Protein AF-A0A953S623-F1 (afdb_monomer_lite)

Sequence (333 aa):
MFQVSVDESFSAGHALRGYKGKCENPHGHNYKVQVTLEGLQLDAIGLLYDFAHLKRVMRDVISGMDHKFLNDQAPFDVINPSAENLAKYFYDETTRQLNAMPEGARIIQGESTRAGLPCIFVRLTGCNLRCTWCDTAYAFHGGTKMSVEEILARVEEFSAAVADGASGKMGATRAISLVELTGGEPLLQPDVIPLAQRLLDSGYTVLIETSGERTISNLPRGVIKIVDVKCPDSGEPDTFRVENLDALDRKDEIKFVVSGRRDYEFARDFTLQHGLAQRVHQVVFSPVHADPKGSWPGMKAQELAEWILADGLPVRLGVQLHKFIWHPATRGV

Radius of gyration: 24.61 Å; chains: 1; bounding box: 61×49×68 Å

pLDDT: mean 88.24, std 14.02, range [38.0, 98.81]

Structure (mmCIF, N/CA/C/O backbone):
data_AF-A0A953S623-F1
#
_entry.id   AF-A0A953S623-F1
#
loop_
_atom_site.group_PDB
_atom_site.id
_atom_site.type_symbol
_atom_site.label_atom_id
_atom_site.label_alt_id
_atom_site.label_comp_id
_atom_site.label_asym_id
_atom_site.label_entity_id
_atom_site.label_seq_id
_atom_site.pdbx_PDB_ins_code
_atom_site.Cartn_x
_atom_site.Cartn_y
_atom_site.Cartn_z
_atom_site.occupancy
_atom_site.B_iso_or_equiv
_atom_site.auth_seq_id
_atom_site.auth_comp_id
_atom_site.auth_asym_id
_atom_site.auth_atom_id
_atom_site.pdbx_PDB_model_num
ATOM 1 N N . MET A 1 1 ? -9.971 5.273 -35.340 1.00 81.06 1 MET A N 1
ATOM 2 C CA . MET A 1 1 ? -8.598 5.095 -34.834 1.00 81.06 1 MET A CA 1
ATOM 3 C C . MET A 1 1 ? -7.999 6.477 -34.710 1.00 81.06 1 MET A C 1
ATOM 5 O O . MET A 1 1 ? -8.008 7.207 -35.693 1.00 81.06 1 MET A O 1
ATOM 9 N N . PHE A 1 2 ? -7.597 6.855 -33.504 1.00 90.44 2 PHE A N 1
ATOM 10 C CA . PHE A 1 2 ? -6.949 8.128 -33.213 1.00 90.44 2 PHE A CA 1
ATOM 11 C C . PHE A 1 2 ? -5.452 7.878 -33.053 1.00 90.44 2 PHE A C 1
ATOM 13 O O . PHE A 1 2 ? -5.065 6.817 -32.562 1.00 90.44 2 PHE A O 1
ATOM 20 N N . GLN A 1 3 ? -4.631 8.842 -33.461 1.00 93.31 3 GLN A N 1
ATOM 21 C CA . GLN A 1 3 ? -3.182 8.786 -33.302 1.00 93.31 3 GLN A CA 1
ATOM 22 C C . GLN A 1 3 ? -2.668 10.095 -32.713 1.00 93.31 3 GLN A C 1
ATOM 24 O O . GLN A 1 3 ? -3.173 11.172 -33.040 1.00 93.31 3 GLN A O 1
ATOM 29 N N . VAL A 1 4 ? -1.651 9.990 -31.865 1.00 90.31 4 VAL A N 1
ATOM 30 C CA . VAL A 1 4 ? -0.888 11.125 -31.358 1.00 90.31 4 VAL A CA 1
ATOM 31 C C . VAL A 1 4 ? 0.597 10.843 -31.505 1.00 90.31 4 VAL A C 1
ATOM 33 O O . VAL A 1 4 ? 1.072 9.804 -31.055 1.00 90.31 4 VAL A O 1
ATOM 36 N N . SER A 1 5 ? 1.324 11.771 -32.124 1.00 92.69 5 SER A N 1
ATOM 37 C CA . SER A 1 5 ? 2.758 11.630 -32.370 1.00 92.69 5 SER A CA 1
ATOM 38 C C . SER A 1 5 ? 3.539 12.792 -31.776 1.00 92.69 5 SER A C 1
ATOM 40 O O . SER A 1 5 ? 3.098 13.943 -31.817 1.00 92.69 5 SER A O 1
ATOM 42 N N . VAL A 1 6 ? 4.726 12.491 -31.262 1.00 92.31 6 VAL A N 1
ATOM 43 C CA . VAL A 1 6 ? 5.727 13.482 -30.859 1.00 92.31 6 VAL A CA 1
ATOM 44 C C . VAL A 1 6 ? 7.055 13.169 -31.536 1.00 92.31 6 VAL A C 1
ATOM 46 O O . VAL A 1 6 ? 7.379 12.007 -31.775 1.00 92.31 6 VAL A O 1
ATOM 49 N N . ASP A 1 7 ? 7.829 14.216 -31.809 1.00 94.19 7 ASP A N 1
ATOM 50 C CA . ASP A 1 7 ? 9.188 14.127 -32.338 1.00 94.19 7 ASP A CA 1
ATOM 51 C C . ASP A 1 7 ? 10.181 14.781 -31.365 1.00 94.19 7 ASP A C 1
ATOM 53 O O . ASP A 1 7 ? 9.904 15.857 -30.829 1.00 94.19 7 ASP A O 1
ATOM 57 N N . GLU A 1 8 ? 11.353 14.174 -31.191 1.00 94.12 8 GLU A N 1
ATOM 58 C CA . GLU A 1 8 ? 12.523 14.766 -30.527 1.00 94.12 8 GLU A CA 1
ATOM 59 C C . GLU A 1 8 ? 13.799 14.330 -31.261 1.00 94.12 8 GLU A C 1
ATOM 61 O O . GLU A 1 8 ? 13.798 13.376 -32.046 1.00 94.12 8 GLU A O 1
ATOM 66 N N . SER A 1 9 ? 14.894 15.043 -31.010 1.00 94.88 9 SER A N 1
ATOM 67 C CA . SER A 1 9 ? 16.179 14.805 -31.666 1.00 94.88 9 SER A CA 1
ATOM 68 C C . SER A 1 9 ? 17.297 14.649 -30.647 1.00 94.88 9 SER A C 1
ATOM 70 O O . SER A 1 9 ? 17.243 15.235 -29.569 1.00 94.88 9 SER A O 1
ATOM 72 N N . PHE A 1 10 ? 18.332 13.899 -31.015 1.00 95.62 10 PHE A N 1
ATOM 73 C CA . PHE A 1 10 ? 19.551 13.760 -30.218 1.00 95.62 10 PHE A CA 1
ATOM 74 C C . PHE A 1 10 ? 20.762 13.521 -31.114 1.00 95.62 10 PHE A C 1
ATOM 76 O O . PHE A 1 10 ? 20.620 13.080 -32.256 1.00 95.62 10 PHE A O 1
ATOM 83 N N . SER A 1 11 ? 21.956 13.809 -30.608 1.00 97.44 11 SER A N 1
ATOM 84 C CA . SER A 1 11 ? 23.208 13.594 -31.340 1.00 97.44 11 SER A CA 1
ATOM 85 C C . SER A 1 11 ? 24.013 12.501 -30.657 1.00 97.44 11 SER A C 1
ATOM 87 O O . SER A 1 11 ? 24.265 12.597 -29.464 1.00 97.44 11 SER A O 1
ATOM 89 N N . ALA A 1 12 ? 24.441 11.466 -31.377 1.00 97.31 12 ALA A N 1
ATOM 90 C CA . ALA A 1 12 ? 25.261 10.413 -30.774 1.00 97.31 12 ALA A CA 1
ATOM 91 C C . ALA A 1 12 ? 26.244 9.783 -31.765 1.00 97.31 12 ALA A C 1
ATOM 93 O O . ALA A 1 12 ? 26.002 9.734 -32.976 1.00 97.31 12 ALA A O 1
ATOM 94 N N . GLY A 1 13 ? 27.361 9.292 -31.229 1.00 97.62 13 GLY A N 1
ATOM 95 C CA . GLY A 1 13 ? 28.366 8.523 -31.961 1.00 97.62 13 GLY A CA 1
ATOM 96 C C . GLY A 1 13 ? 28.122 7.019 -31.860 1.00 97.62 13 GLY A C 1
ATOM 97 O O . GLY A 1 13 ? 27.624 6.553 -30.843 1.00 97.62 13 GLY A O 1
ATOM 98 N N . HIS A 1 14 ? 28.485 6.242 -32.881 1.00 97.88 14 HIS A N 1
ATOM 99 C CA . HIS A 1 14 ? 28.435 4.778 -32.839 1.00 97.88 14 HIS A CA 1
ATOM 100 C C . HIS A 1 14 ? 29.331 4.099 -33.885 1.00 97.88 14 HIS A C 1
ATOM 102 O O . HIS A 1 14 ? 29.893 4.746 -34.771 1.00 97.88 14 HIS A O 1
ATOM 108 N N . ALA A 1 15 ? 29.436 2.778 -33.776 1.00 97.25 15 ALA A N 1
ATOM 109 C CA . ALA A 1 15 ? 30.027 1.864 -34.741 1.00 97.25 15 ALA A CA 1
ATOM 110 C C . ALA A 1 15 ? 29.242 0.538 -34.767 1.00 97.25 15 ALA A C 1
ATOM 112 O O . ALA A 1 15 ? 28.815 0.023 -33.732 1.00 97.25 15 ALA A O 1
ATOM 113 N N . LEU A 1 16 ? 29.082 -0.056 -35.949 1.00 96.75 16 LEU A N 1
ATOM 114 C CA . LEU A 1 16 ? 28.421 -1.350 -36.116 1.00 96.75 16 LEU A CA 1
ATOM 115 C C . LEU A 1 16 ? 29.459 -2.476 -36.146 1.00 96.75 16 LEU A C 1
ATOM 117 O O . LEU A 1 16 ? 30.277 -2.552 -37.057 1.00 96.75 16 LEU A O 1
ATOM 121 N N . ARG A 1 17 ? 29.414 -3.384 -35.170 1.00 96.12 17 ARG A N 1
ATOM 122 C CA . ARG A 1 17 ? 30.310 -4.544 -35.079 1.00 96.12 17 ARG A CA 1
ATOM 123 C C . ARG A 1 17 ? 29.952 -5.560 -36.173 1.00 96.12 17 ARG A C 1
ATOM 125 O O . ARG A 1 17 ? 28.806 -6.004 -36.245 1.00 96.12 17 ARG A O 1
ATOM 132 N N . GLY A 1 18 ? 30.925 -5.944 -37.004 1.00 92.94 18 GLY A N 1
ATOM 133 C CA . GLY A 1 18 ? 30.772 -6.990 -38.026 1.00 92.94 18 GLY A CA 1
ATOM 134 C C . GLY A 1 18 ? 29.974 -6.588 -39.274 1.00 92.94 18 GLY A C 1
ATOM 135 O O . GLY A 1 18 ? 29.542 -7.467 -40.020 1.00 92.94 18 GLY A O 1
ATOM 136 N N . TYR A 1 19 ? 29.766 -5.287 -39.508 1.00 91.19 19 TYR A N 1
ATOM 137 C CA . TYR A 1 19 ? 29.002 -4.761 -40.647 1.00 91.19 19 TYR A CA 1
ATOM 138 C C . TYR A 1 19 ? 29.743 -4.867 -41.996 1.00 91.19 19 TYR A C 1
ATOM 140 O O . TYR A 1 19 ? 29.108 -4.821 -43.047 1.00 91.19 19 TYR A O 1
ATOM 148 N N . LYS A 1 20 ? 31.074 -5.037 -41.987 1.00 88.88 20 LYS A N 1
ATOM 149 C CA . LYS A 1 20 ? 31.954 -5.113 -43.171 1.00 88.88 20 LYS A CA 1
ATOM 150 C C . LYS A 1 20 ? 31.739 -3.956 -44.157 1.00 88.88 20 LYS A C 1
ATOM 152 O O . LYS A 1 20 ? 31.665 -4.147 -45.370 1.00 88.88 20 LYS A O 1
ATOM 157 N N . GLY A 1 21 ? 31.625 -2.741 -43.625 1.00 89.56 21 GLY A N 1
ATOM 158 C CA . GLY A 1 21 ? 31.340 -1.527 -44.385 1.00 89.56 21 GLY A CA 1
ATOM 159 C C . GLY A 1 21 ? 31.734 -0.263 -43.624 1.00 89.56 21 GLY A C 1
ATOM 160 O O . GLY A 1 21 ? 32.234 -0.325 -42.506 1.00 89.56 21 GLY A O 1
ATOM 161 N N . LYS A 1 22 ? 31.485 0.917 -44.211 1.00 87.56 22 LYS A N 1
ATOM 162 C CA . LYS A 1 22 ? 31.931 2.207 -43.639 1.00 87.56 22 LYS A CA 1
ATOM 163 C C . LYS A 1 22 ? 31.454 2.444 -42.200 1.00 87.56 22 LYS A C 1
ATOM 165 O O . LYS A 1 22 ? 32.183 3.070 -41.437 1.00 87.56 22 LYS A O 1
ATOM 170 N N . CYS A 1 23 ? 30.286 1.912 -41.837 1.00 89.81 23 CYS A N 1
ATOM 171 C CA . CYS A 1 23 ? 29.694 2.038 -40.505 1.00 89.81 23 CYS A CA 1
ATOM 172 C C . CYS A 1 23 ? 30.393 1.204 -39.415 1.00 89.81 23 CYS A C 1
ATOM 174 O O . CYS A 1 23 ? 30.011 1.333 -38.257 1.00 89.81 23 CYS A O 1
ATOM 176 N N . GLU A 1 24 ? 31.396 0.375 -39.743 1.00 91.88 24 GLU A N 1
ATOM 177 C CA . GLU A 1 24 ? 32.268 -0.255 -38.733 1.00 91.88 24 GLU A CA 1
ATOM 178 C C . GLU A 1 24 ? 33.205 0.757 -38.066 1.00 91.88 24 GLU A C 1
ATOM 180 O O . GLU A 1 24 ? 33.620 0.558 -36.927 1.00 91.88 24 GLU A O 1
ATOM 185 N N . ASN A 1 25 ? 33.533 1.852 -38.760 1.00 95.19 25 ASN A N 1
ATOM 186 C CA . ASN A 1 25 ? 34.327 2.924 -38.176 1.00 95.19 25 ASN A CA 1
ATOM 187 C C . ASN A 1 25 ? 33.439 3.799 -37.274 1.00 95.19 25 ASN A C 1
ATOM 189 O O . ASN A 1 25 ? 32.298 4.088 -37.656 1.00 95.19 25 ASN A O 1
ATOM 193 N N . PRO A 1 26 ? 33.950 4.280 -36.126 1.00 96.38 26 PRO A N 1
ATOM 194 C CA . PRO A 1 26 ? 33.246 5.252 -35.297 1.00 96.38 26 PRO A CA 1
ATOM 195 C C . PRO A 1 26 ? 32.826 6.492 -36.095 1.00 96.38 26 PRO A C 1
ATOM 197 O O . PRO A 1 26 ? 33.645 7.122 -36.765 1.00 96.38 26 PRO A O 1
ATOM 200 N N . HIS A 1 27 ? 31.543 6.841 -36.029 1.00 97.06 27 HIS A N 1
ATOM 201 C CA . HIS A 1 27 ? 30.961 8.011 -36.689 1.00 97.06 27 HIS A CA 1
ATOM 202 C C . HIS A 1 27 ? 29.738 8.515 -35.911 1.00 97.06 27 HIS A C 1
ATOM 204 O O . HIS A 1 27 ? 29.223 7.813 -35.047 1.00 97.06 27 HIS A O 1
ATOM 210 N N . GLY A 1 28 ? 29.280 9.736 -36.190 1.00 95.50 28 GLY A N 1
ATOM 211 C CA . GLY A 1 28 ? 28.147 10.356 -35.497 1.00 95.50 28 GLY A CA 1
ATOM 212 C C . GLY A 1 28 ? 26.958 10.635 -36.404 1.00 95.50 28 GLY A C 1
ATOM 213 O O . GLY A 1 28 ? 27.123 10.801 -37.612 1.00 95.50 28 GLY A O 1
ATOM 214 N N . HIS A 1 29 ? 25.775 10.720 -35.798 1.00 96.44 29 HIS A N 1
ATOM 215 C CA . HIS A 1 29 ? 24.538 11.143 -36.454 1.00 96.44 29 HIS A CA 1
ATOM 216 C C . HIS A 1 29 ? 23.757 12.113 -35.576 1.00 96.44 29 HIS A C 1
ATOM 218 O O . HIS A 1 29 ? 23.836 12.061 -34.347 1.00 96.44 29 HIS A O 1
ATOM 224 N N . ASN A 1 30 ? 22.944 12.932 -36.240 1.00 96.81 30 ASN A N 1
ATOM 225 C CA . ASN A 1 30 ? 21.837 13.645 -35.619 1.00 96.81 30 ASN A CA 1
ATOM 226 C C . ASN A 1 30 ? 20.582 12.805 -35.857 1.00 96.81 30 ASN A C 1
ATOM 228 O O . ASN A 1 30 ? 20.076 12.731 -36.979 1.00 96.81 30 ASN A O 1
ATOM 232 N N . TYR A 1 31 ? 20.121 12.127 -34.817 1.00 95.81 31 TYR A N 1
ATOM 233 C CA . TYR A 1 31 ? 18.955 11.262 -34.862 1.00 95.81 31 TYR A CA 1
ATOM 234 C C . TYR A 1 31 ? 17.684 12.082 -34.659 1.00 95.81 31 TYR A C 1
ATOM 236 O O . TYR A 1 31 ? 17.661 13.036 -33.880 1.00 95.81 31 TYR A O 1
ATOM 244 N N . LYS A 1 32 ? 16.610 11.660 -35.328 1.00 96.19 32 LYS A N 1
ATOM 245 C CA . LYS A 1 32 ? 15.242 12.096 -35.051 1.00 96.19 32 LYS A CA 1
ATOM 246 C C . LYS A 1 32 ? 14.432 10.871 -34.640 1.00 96.19 32 LYS A C 1
ATOM 248 O O . LYS A 1 32 ? 14.398 9.891 -35.383 1.00 96.19 32 LYS A O 1
ATOM 253 N N . VAL A 1 33 ? 13.798 10.930 -33.476 1.00 95.25 33 VAL A N 1
ATOM 254 C CA . VAL A 1 33 ? 12.939 9.873 -32.933 1.00 95.25 33 VAL A CA 1
ATOM 255 C C . VAL A 1 33 ? 11.500 10.359 -32.979 1.00 95.25 33 VAL A C 1
ATOM 257 O O . VAL A 1 33 ? 11.208 11.464 -32.525 1.00 95.25 33 VAL A O 1
ATOM 260 N N . GLN A 1 34 ? 10.615 9.529 -33.526 1.00 95.56 34 GLN A N 1
ATOM 261 C CA . GLN A 1 34 ? 9.177 9.761 -33.521 1.00 95.56 34 GLN A CA 1
AT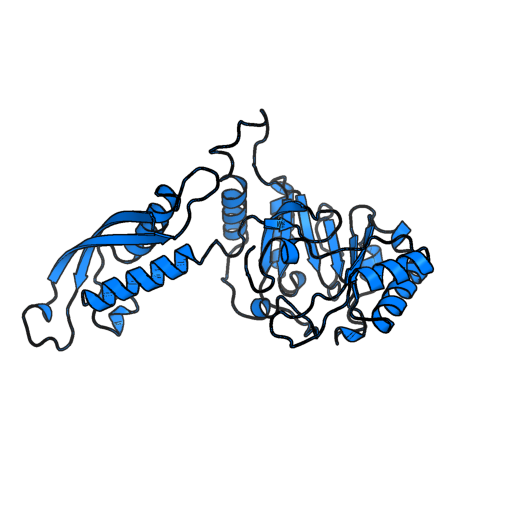OM 262 C C . GLN A 1 34 ? 8.491 8.625 -32.769 1.00 95.56 34 GLN A C 1
ATOM 264 O O . GLN A 1 34 ? 8.678 7.458 -33.111 1.00 95.56 34 GLN A O 1
ATOM 269 N N . VAL A 1 35 ? 7.679 8.971 -31.773 1.00 92.12 35 VAL A N 1
ATOM 270 C CA . VAL A 1 35 ? 6.808 8.022 -31.071 1.00 92.12 35 VAL A CA 1
ATOM 271 C C . VAL A 1 35 ? 5.367 8.358 -31.406 1.00 92.12 35 VAL A C 1
ATOM 273 O O . VAL A 1 35 ? 4.957 9.510 -31.273 1.00 92.12 35 VAL A O 1
ATOM 276 N N . THR A 1 36 ? 4.608 7.340 -31.807 1.00 92.75 36 THR A N 1
ATOM 277 C CA . THR A 1 36 ? 3.181 7.440 -32.120 1.00 92.75 36 THR A CA 1
ATOM 278 C C . THR A 1 36 ? 2.399 6.514 -31.201 1.00 92.75 36 THR A C 1
ATOM 280 O O . THR A 1 36 ? 2.678 5.318 -31.151 1.00 92.75 36 THR A O 1
ATOM 283 N N . LEU A 1 37 ? 1.417 7.063 -30.487 1.00 88.44 37 LEU A N 1
ATOM 284 C CA . LEU A 1 37 ? 0.417 6.289 -29.759 1.00 88.44 37 LEU A CA 1
ATOM 285 C C . LEU A 1 37 ? -0.849 6.184 -30.593 1.00 88.44 37 LEU A C 1
ATOM 287 O O . LEU A 1 37 ? -1.277 7.161 -31.210 1.00 88.44 37 LEU A O 1
ATOM 291 N N . GLU A 1 38 ? -1.469 5.011 -30.562 1.00 87.94 38 GLU A N 1
ATOM 292 C CA . GLU A 1 38 ? -2.721 4.734 -31.255 1.00 87.94 38 GLU A CA 1
ATOM 293 C C . GLU A 1 38 ? -3.789 4.297 -30.255 1.00 87.94 38 GLU A C 1
ATOM 295 O O . GLU A 1 38 ? -3.508 3.560 -29.311 1.00 87.94 38 GLU A O 1
ATOM 300 N N . GLY A 1 39 ? -5.033 4.716 -30.479 1.00 84.00 39 GLY A N 1
ATOM 301 C CA . GLY A 1 39 ? -6.161 4.268 -29.669 1.00 84.00 39 GLY A CA 1
ATOM 302 C C . GLY A 1 39 ? -7.482 4.246 -30.422 1.00 84.00 39 GLY A C 1
ATOM 303 O O . GLY A 1 39 ? -7.670 4.881 -31.465 1.00 84.00 39 GLY A O 1
ATOM 304 N N . LEU A 1 40 ? -8.423 3.470 -29.888 1.00 86.81 40 LEU A N 1
ATOM 305 C CA . LEU A 1 40 ? -9.757 3.313 -30.469 1.00 86.81 40 LEU A CA 1
ATOM 306 C C . LEU A 1 40 ? -10.745 4.378 -29.983 1.00 86.81 40 LEU A C 1
ATOM 308 O O . LEU A 1 40 ? -11.734 4.637 -30.666 1.00 86.81 40 LEU A O 1
ATOM 312 N N . GLN A 1 41 ? -10.479 4.988 -28.829 1.00 76.69 41 GLN A N 1
ATOM 313 C CA . GLN A 1 41 ? -11.369 5.923 -28.146 1.00 76.69 41 GLN A CA 1
ATOM 314 C C . GLN A 1 41 ? -10.571 7.110 -27.602 1.00 76.69 41 GLN A C 1
ATOM 316 O O . GLN A 1 41 ? -9.364 7.004 -27.387 1.00 76.69 41 GLN A O 1
ATOM 321 N N . LEU A 1 42 ? -11.264 8.228 -27.408 1.00 77.62 42 LEU A N 1
ATOM 322 C CA . LEU A 1 42 ? -10.768 9.400 -26.691 1.00 77.62 42 LEU A CA 1
ATOM 323 C C . LEU A 1 42 ? -11.348 9.386 -25.272 1.00 77.62 42 LEU A C 1
ATOM 325 O O . LEU A 1 42 ? -12.376 8.749 -25.031 1.00 77.62 42 LEU A O 1
ATOM 329 N N . ASP A 1 43 ? -10.705 10.091 -24.351 1.00 72.00 43 ASP A N 1
ATOM 330 C CA . ASP A 1 43 ? -11.216 10.297 -23.000 1.00 72.00 43 ASP A CA 1
ATOM 331 C C . ASP A 1 43 ? -12.443 11.239 -22.966 1.00 72.00 43 ASP A C 1
ATOM 333 O O . ASP A 1 43 ? -12.930 11.728 -23.990 1.00 72.00 43 ASP A O 1
ATOM 337 N N . ALA A 1 44 ? -12.955 11.509 -21.761 1.00 67.88 44 ALA A N 1
ATOM 338 C CA . ALA A 1 44 ? -14.152 12.327 -21.551 1.00 67.88 44 ALA A CA 1
ATOM 339 C C . ALA A 1 44 ? -14.010 13.798 -21.993 1.00 67.88 44 ALA A C 1
ATOM 341 O O . ALA A 1 44 ? -15.025 14.480 -22.136 1.00 67.88 44 ALA A O 1
ATOM 342 N N . ILE A 1 45 ? -12.784 14.287 -22.208 1.00 74.19 45 ILE A N 1
ATOM 343 C CA . ILE A 1 45 ? -12.503 15.647 -22.689 1.00 74.19 45 ILE A CA 1
ATOM 344 C C . ILE A 1 45 ? -12.006 15.663 -24.143 1.00 74.19 45 ILE A C 1
ATOM 346 O O . ILE A 1 45 ? -11.669 16.724 -24.666 1.00 74.19 45 ILE A O 1
ATOM 350 N N . GLY A 1 46 ? -12.015 14.512 -24.823 1.00 81.12 46 GLY A N 1
ATOM 351 C CA . GLY A 1 46 ? -11.669 14.394 -26.236 1.00 81.12 46 GLY A CA 1
ATOM 352 C C . GLY A 1 46 ? -10.170 14.264 -26.516 1.00 81.12 46 GLY A C 1
ATOM 353 O O . GLY A 1 46 ? -9.741 14.580 -27.625 1.00 81.12 46 GLY A O 1
ATOM 354 N N . LEU A 1 47 ? -9.367 13.800 -25.556 1.00 73.81 47 LEU A N 1
ATOM 355 C CA . LEU A 1 47 ? -7.938 13.548 -25.746 1.00 73.81 47 LEU A CA 1
ATOM 356 C C . LEU A 1 47 ? -7.643 12.052 -25.879 1.00 73.81 47 LEU A C 1
ATOM 358 O O . LEU A 1 47 ? -8.245 11.214 -25.215 1.00 73.81 47 LEU A O 1
ATOM 362 N N . LEU A 1 48 ? -6.689 11.712 -26.751 1.00 77.06 48 LEU A N 1
ATOM 363 C CA . LEU A 1 48 ? -6.145 10.354 -26.829 1.00 77.06 48 LEU A CA 1
ATOM 364 C C . LEU A 1 48 ? -5.083 10.134 -25.744 1.00 77.06 48 LEU A C 1
ATOM 366 O O . LEU A 1 48 ? -5.054 9.094 -25.095 1.00 77.06 48 LEU A O 1
ATOM 370 N N . TYR A 1 49 ? -4.197 11.116 -25.579 1.00 79.44 49 TYR A N 1
ATOM 371 C CA . TYR A 1 49 ? -3.157 11.150 -24.557 1.00 79.44 49 TYR A CA 1
ATOM 372 C C . TYR A 1 49 ? -2.611 12.579 -24.425 1.00 79.44 49 TYR A C 1
ATOM 374 O O . TYR A 1 49 ? -2.676 13.360 -25.378 1.00 79.44 49 TYR A O 1
ATOM 382 N N . ASP A 1 50 ? -2.039 12.920 -23.270 1.00 78.38 50 ASP A N 1
ATOM 383 C CA . ASP A 1 50 ? -1.398 14.220 -23.053 1.00 78.38 50 ASP A CA 1
ATOM 384 C C . ASP A 1 50 ? -0.052 14.303 -23.808 1.00 78.38 50 ASP A C 1
ATOM 386 O O . ASP A 1 50 ? 0.912 13.590 -23.506 1.00 78.38 50 ASP A O 1
ATOM 390 N N . PHE A 1 51 ? 0.029 15.211 -24.786 1.00 79.50 51 PHE A N 1
ATOM 391 C CA . PHE A 1 51 ? 1.237 15.469 -25.577 1.00 79.50 51 PHE A CA 1
ATOM 392 C C . PHE A 1 51 ? 2.437 15.911 -24.733 1.00 79.50 51 PHE A C 1
ATOM 394 O O . PHE A 1 51 ? 3.569 15.525 -25.028 1.00 79.50 51 PHE A O 1
ATOM 401 N N . ALA A 1 52 ? 2.222 16.735 -23.706 1.00 73.12 52 ALA A N 1
ATOM 402 C CA . ALA A 1 52 ? 3.291 17.210 -22.836 1.00 73.12 52 ALA A CA 1
ATOM 403 C C . ALA A 1 52 ? 3.865 16.056 -22.009 1.00 73.12 52 ALA A C 1
ATOM 405 O O . ALA A 1 52 ? 5.080 15.985 -21.814 1.00 73.12 52 ALA A O 1
ATOM 406 N N . HIS A 1 53 ? 3.014 15.124 -21.574 1.00 75.88 53 HIS A N 1
ATOM 407 C CA . HIS A 1 53 ? 3.468 13.916 -20.895 1.00 75.88 53 HIS A CA 1
ATOM 408 C C . HIS A 1 53 ? 4.264 12.995 -21.829 1.00 75.88 53 HIS A C 1
ATOM 410 O O . HIS A 1 53 ? 5.390 12.631 -21.495 1.00 75.88 53 HIS A O 1
ATOM 416 N N . LEU A 1 54 ? 3.738 12.682 -23.018 1.00 82.06 54 LEU A N 1
ATOM 417 C CA . LEU A 1 54 ? 4.434 11.832 -23.991 1.00 82.06 54 LEU A CA 1
ATOM 418 C C . LEU A 1 54 ? 5.798 12.419 -24.399 1.00 82.06 54 LEU A C 1
ATOM 420 O O . LEU A 1 54 ? 6.793 11.701 -24.491 1.00 82.06 54 LEU A O 1
ATOM 424 N N . LYS A 1 55 ? 5.867 13.743 -24.573 1.00 82.69 55 LYS A N 1
ATOM 425 C CA . LYS A 1 55 ? 7.113 14.456 -24.875 1.00 82.69 55 LYS A CA 1
ATOM 426 C C . LYS A 1 55 ? 8.129 14.373 -23.733 1.00 82.69 55 LYS A C 1
ATOM 428 O O . LYS A 1 55 ? 9.319 14.238 -23.994 1.00 82.69 55 LYS A O 1
ATOM 433 N N . ARG A 1 56 ? 7.675 14.442 -22.477 1.00 80.31 56 ARG A N 1
ATOM 434 C CA . ARG A 1 56 ? 8.530 14.292 -21.288 1.00 80.31 56 ARG A CA 1
ATOM 435 C C . ARG A 1 56 ? 9.165 12.905 -21.238 1.00 80.31 56 ARG A C 1
ATOM 437 O O . ARG A 1 56 ? 10.383 12.823 -21.190 1.00 80.31 56 ARG A O 1
ATOM 444 N N . VAL A 1 57 ? 8.350 11.856 -21.376 1.00 82.25 57 VAL A N 1
ATOM 445 C CA . VAL A 1 57 ? 8.827 10.466 -21.423 1.00 82.25 57 VAL A CA 1
ATOM 446 C C . VAL A 1 57 ? 9.902 10.305 -22.495 1.00 82.25 57 VAL A C 1
ATOM 448 O O . VAL A 1 57 ? 10.999 9.837 -22.216 1.00 82.25 57 VAL A O 1
ATOM 451 N N . MET A 1 58 ? 9.636 10.770 -23.718 1.00 86.94 58 MET A N 1
ATOM 452 C CA . MET A 1 58 ? 10.597 10.630 -24.812 1.00 86.94 58 MET A CA 1
ATOM 453 C C . MET A 1 58 ? 11.914 11.385 -24.558 1.00 86.94 58 MET A C 1
ATOM 455 O O . MET A 1 58 ? 12.984 10.876 -24.892 1.00 86.94 58 MET A O 1
ATOM 459 N N . ARG A 1 59 ? 11.862 12.572 -23.936 1.00 84.50 59 ARG A N 1
ATOM 460 C CA . ARG A 1 59 ? 13.066 13.325 -23.541 1.00 84.50 59 ARG A CA 1
ATOM 461 C C . ARG A 1 59 ? 13.886 12.599 -22.488 1.00 84.50 59 ARG A C 1
ATOM 463 O O . ARG A 1 59 ? 15.110 12.607 -22.587 1.00 84.50 59 ARG A O 1
ATOM 470 N N . ASP A 1 60 ? 13.234 11.962 -21.523 1.00 81.94 60 ASP A N 1
ATOM 471 C CA . ASP A 1 60 ? 13.921 11.218 -20.470 1.00 81.94 60 ASP A CA 1
ATOM 472 C C . ASP A 1 60 ? 14.694 10.034 -21.072 1.00 81.94 60 ASP A C 1
ATOM 474 O O . ASP A 1 60 ? 15.882 9.876 -20.784 1.00 81.94 60 ASP A O 1
ATOM 478 N N . VAL A 1 61 ? 14.087 9.285 -22.007 1.00 86.25 61 VAL A N 1
ATOM 479 C CA . VAL A 1 61 ? 14.786 8.230 -22.774 1.00 86.25 61 VAL A CA 1
ATOM 480 C C . VAL A 1 61 ? 15.988 8.789 -23.540 1.00 86.25 61 VAL A C 1
ATOM 482 O O . VAL A 1 61 ? 17.085 8.230 -23.484 1.00 86.25 61 VAL A O 1
ATOM 485 N N . ILE A 1 62 ? 15.793 9.906 -24.245 1.00 90.75 62 ILE A N 1
ATOM 486 C CA . ILE A 1 62 ? 16.826 10.546 -25.067 1.00 90.75 62 ILE A CA 1
ATOM 487 C C . ILE A 1 62 ? 18.001 11.055 -24.228 1.00 90.75 62 ILE A C 1
ATOM 489 O O . ILE A 1 62 ? 19.152 10.911 -24.643 1.00 90.75 62 ILE A O 1
ATOM 493 N N . SER A 1 63 ? 17.739 11.619 -23.047 1.00 84.31 63 SER A N 1
ATOM 494 C CA . SER A 1 63 ? 18.772 12.190 -22.172 1.00 84.31 63 SER A CA 1
ATOM 495 C C . SER A 1 63 ? 19.868 11.178 -21.811 1.00 84.31 63 SER A C 1
ATOM 497 O O . SER A 1 63 ? 21.034 11.537 -21.638 1.00 84.31 63 SER A O 1
ATOM 499 N N . GLY A 1 64 ? 19.518 9.888 -21.776 1.00 81.88 64 GLY A N 1
ATOM 500 C CA . GLY A 1 64 ? 20.453 8.795 -21.543 1.00 81.88 64 GLY A CA 1
ATOM 501 C C . GLY A 1 64 ? 21.441 8.552 -22.687 1.00 81.88 64 GLY A C 1
ATOM 502 O O . GLY A 1 64 ? 22.455 7.897 -22.452 1.00 81.88 64 GLY A O 1
ATOM 503 N N . MET A 1 65 ? 21.191 9.077 -23.888 1.00 87.62 65 MET A N 1
ATOM 504 C CA . MET A 1 65 ? 21.934 8.773 -25.121 1.00 87.62 65 MET A CA 1
ATOM 505 C C . MET A 1 65 ? 22.546 10.008 -25.790 1.00 87.62 65 MET A C 1
ATOM 507 O O . MET A 1 65 ? 23.498 9.880 -26.561 1.00 87.62 65 MET A O 1
ATOM 511 N N . ASP A 1 66 ? 22.001 11.189 -25.513 1.00 93.56 66 ASP A N 1
ATOM 512 C CA . ASP A 1 66 ? 22.425 12.429 -26.147 1.00 93.56 66 ASP A CA 1
ATOM 513 C C . ASP A 1 66 ? 23.882 12.788 -25.807 1.00 93.56 66 ASP A C 1
ATOM 515 O O . ASP A 1 66 ? 24.329 12.688 -24.664 1.00 93.56 66 ASP A O 1
ATOM 519 N N . HIS A 1 67 ? 24.634 13.182 -26.833 1.00 95.00 67 HIS A N 1
ATOM 520 C CA . HIS A 1 67 ? 26.070 13.469 -26.816 1.00 95.00 67 HIS A CA 1
ATOM 521 C C . HIS A 1 67 ? 26.966 12.314 -26.322 1.00 95.00 67 HIS A C 1
ATOM 523 O O . HIS A 1 67 ? 28.092 12.551 -25.879 1.00 95.00 67 HIS A O 1
ATOM 529 N N . LYS A 1 68 ? 26.513 11.056 -26.426 1.00 93.62 68 LYS A N 1
ATOM 530 C CA . LYS A 1 68 ? 27.286 9.870 -26.013 1.00 93.62 68 LYS A CA 1
ATOM 531 C C . LYS A 1 68 ? 27.737 8.995 -27.181 1.00 93.62 68 LYS A C 1
ATOM 533 O O . LYS A 1 68 ? 27.249 9.108 -28.307 1.00 93.62 68 LYS A O 1
ATOM 538 N N . PHE A 1 69 ? 28.669 8.087 -26.891 1.00 97.38 69 PHE A N 1
ATOM 539 C CA . PHE A 1 69 ? 29.007 6.975 -27.774 1.00 97.38 69 PHE A CA 1
ATOM 540 C C . PHE A 1 69 ? 28.119 5.772 -27.434 1.00 97.38 69 PHE A C 1
ATOM 542 O O . PHE A 1 69 ? 28.206 5.212 -26.343 1.00 97.38 69 PHE A O 1
ATOM 549 N N . LEU A 1 70 ? 27.225 5.398 -28.351 1.00 96.69 70 LEU A N 1
ATOM 550 C CA . LEU A 1 70 ? 26.171 4.414 -28.099 1.00 96.69 70 LEU A CA 1
ATOM 551 C C . LEU A 1 70 ? 26.735 3.047 -27.726 1.00 96.69 70 LEU A C 1
ATOM 553 O O . LEU A 1 70 ? 26.201 2.401 -26.839 1.00 96.69 70 LEU A O 1
ATOM 557 N N . ASN A 1 71 ? 27.842 2.629 -28.340 1.00 96.94 71 ASN A N 1
ATOM 558 C CA . ASN A 1 71 ? 28.475 1.340 -28.057 1.00 96.94 71 ASN A CA 1
ATOM 559 C C . ASN A 1 71 ? 29.011 1.189 -26.626 1.00 96.94 71 ASN A C 1
ATOM 561 O O . ASN A 1 71 ? 29.371 0.072 -26.269 1.00 96.94 71 ASN A O 1
ATOM 565 N N . ASP A 1 72 ? 29.065 2.264 -25.836 1.00 94.56 72 ASP A N 1
ATOM 566 C CA . ASP A 1 72 ? 29.460 2.229 -24.423 1.00 94.56 72 ASP A CA 1
ATOM 567 C C . ASP A 1 72 ? 28.244 2.227 -23.480 1.00 94.56 72 ASP A C 1
ATOM 569 O O . ASP A 1 72 ? 28.398 2.318 -22.264 1.00 94.56 72 ASP A O 1
ATOM 573 N N . GLN A 1 73 ? 27.021 2.213 -24.016 1.00 88.69 73 GLN A N 1
ATOM 574 C CA . GLN A 1 73 ? 25.780 2.263 -23.244 1.00 88.69 73 GLN A CA 1
ATOM 575 C C . GLN A 1 73 ? 25.015 0.952 -23.405 1.00 88.69 73 GLN A C 1
ATOM 577 O O . GLN A 1 73 ? 24.812 0.486 -24.524 1.00 88.69 73 GLN A O 1
ATOM 582 N N . ALA A 1 74 ? 24.527 0.381 -22.305 1.00 85.31 74 ALA A N 1
ATOM 583 C CA . ALA A 1 74 ? 23.620 -0.759 -22.378 1.00 85.31 74 ALA A CA 1
ATOM 584 C C . ALA A 1 74 ? 22.310 -0.380 -23.104 1.00 85.31 74 ALA A C 1
ATOM 586 O O . ALA A 1 74 ? 21.806 0.725 -22.899 1.00 85.31 74 ALA A O 1
ATOM 587 N N . PRO A 1 75 ? 21.734 -1.267 -23.939 1.00 91.69 75 PRO A N 1
ATOM 588 C CA . PRO A 1 75 ? 22.214 -2.613 -24.281 1.00 91.69 75 PRO A CA 1
ATOM 589 C C . PRO A 1 75 ? 23.221 -2.651 -25.451 1.00 91.69 75 PRO A C 1
ATOM 591 O O . PRO A 1 75 ? 23.625 -3.731 -25.885 1.00 91.69 75 PRO A O 1
ATOM 594 N N . PHE A 1 76 ? 23.585 -1.502 -26.024 1.00 96.06 76 PHE A N 1
ATOM 595 C CA . PHE A 1 76 ? 24.426 -1.390 -27.224 1.00 96.06 76 PHE A CA 1
ATOM 596 C C . PHE A 1 76 ? 25.925 -1.663 -26.976 1.00 96.06 76 PHE A C 1
ATOM 598 O O . PHE A 1 76 ? 26.720 -1.802 -27.915 1.00 96.06 76 PHE A O 1
ATOM 605 N N . ASP A 1 77 ? 26.322 -1.803 -25.718 1.00 93.25 77 ASP A N 1
ATOM 606 C CA . ASP A 1 77 ? 27.578 -2.430 -25.304 1.00 93.25 77 ASP A CA 1
ATOM 607 C C . ASP A 1 77 ? 27.660 -3.901 -25.738 1.00 93.25 77 ASP A C 1
ATOM 609 O O . ASP A 1 77 ? 28.733 -4.376 -26.113 1.00 93.25 77 ASP A O 1
ATOM 613 N N . VAL A 1 78 ? 26.515 -4.580 -25.817 1.00 93.81 78 VAL A N 1
ATOM 614 C CA . VAL A 1 78 ? 26.395 -5.971 -26.264 1.00 93.81 78 VAL A CA 1
ATOM 615 C C . VAL A 1 78 ? 25.844 -6.067 -27.689 1.00 93.81 78 VAL A C 1
ATOM 617 O O . VAL A 1 78 ? 26.414 -6.770 -28.526 1.00 93.81 78 VAL A O 1
ATOM 620 N N . ILE A 1 79 ? 24.752 -5.362 -27.999 1.00 96.00 79 ILE A N 1
ATOM 621 C CA . ILE A 1 79 ? 24.098 -5.418 -29.319 1.00 96.00 79 ILE A CA 1
ATOM 622 C C . ILE A 1 79 ? 24.529 -4.256 -30.218 1.00 96.00 79 ILE A C 1
ATOM 624 O O . ILE A 1 79 ? 25.035 -3.240 -29.755 1.00 96.00 79 ILE A O 1
ATOM 628 N N . ASN A 1 80 ? 24.353 -4.381 -31.534 1.00 97.50 80 ASN A N 1
ATOM 629 C CA . ASN A 1 80 ? 24.690 -3.282 -32.442 1.00 97.50 80 ASN A CA 1
ATOM 630 C C . ASN A 1 80 ? 23.689 -2.119 -32.314 1.00 97.50 80 ASN A C 1
ATOM 632 O O . ASN A 1 80 ? 22.486 -2.381 -32.355 1.00 97.50 80 ASN A O 1
ATOM 636 N N . PRO A 1 81 ? 24.142 -0.853 -32.261 1.00 96.50 81 PRO A N 1
ATOM 637 C CA . PRO A 1 81 ? 23.282 0.334 -32.330 1.00 96.50 81 PRO A CA 1
ATOM 638 C C . PRO A 1 81 ? 22.792 0.606 -33.766 1.00 96.50 81 PRO A C 1
ATOM 640 O O . PRO A 1 81 ? 22.955 1.692 -34.314 1.00 96.50 81 PRO A O 1
ATOM 643 N N . SER A 1 82 ? 22.210 -0.408 -34.412 1.00 95.75 82 SER A N 1
ATOM 644 C CA . SER A 1 82 ? 21.557 -0.239 -35.712 1.00 95.75 82 SER A CA 1
ATOM 645 C C . SER A 1 82 ? 20.250 0.545 -35.566 1.00 95.75 82 SER A C 1
ATOM 647 O O . SER A 1 82 ? 19.699 0.647 -34.468 1.00 95.75 82 SER A O 1
ATOM 649 N N . ALA A 1 83 ? 19.720 1.069 -36.674 1.00 94.25 83 ALA A N 1
ATOM 650 C CA . ALA A 1 83 ? 18.451 1.795 -36.665 1.00 94.25 83 ALA A CA 1
ATOM 651 C C . ALA A 1 83 ? 17.296 0.938 -36.115 1.00 94.25 83 ALA A C 1
ATOM 653 O O . ALA A 1 83 ? 16.456 1.439 -35.375 1.00 94.25 83 ALA A O 1
ATOM 654 N N . GLU A 1 84 ? 17.284 -0.362 -36.416 1.00 95.75 84 GLU A N 1
ATOM 655 C CA . GLU A 1 84 ? 16.277 -1.317 -35.948 1.00 95.75 84 GLU A CA 1
ATOM 656 C C . GLU A 1 84 ? 16.372 -1.551 -34.437 1.00 95.75 84 GLU A C 1
ATOM 658 O O . GLU A 1 84 ? 15.356 -1.521 -33.743 1.00 95.75 84 GLU A O 1
ATOM 663 N N . ASN A 1 85 ? 17.585 -1.742 -33.908 1.00 96.06 85 ASN A N 1
ATOM 664 C CA . ASN A 1 85 ? 17.784 -1.929 -32.470 1.00 96.06 85 ASN A CA 1
ATOM 665 C C . ASN A 1 85 ? 17.534 -0.635 -31.690 1.00 96.06 85 ASN A C 1
ATOM 667 O O . ASN A 1 85 ? 17.022 -0.696 -30.576 1.00 96.06 85 ASN A O 1
ATOM 671 N N . LEU A 1 86 ? 17.837 0.527 -32.275 1.00 95.62 86 LEU A N 1
ATOM 672 C CA . LEU A 1 86 ? 17.471 1.828 -31.716 1.00 95.62 86 LEU A CA 1
ATOM 673 C C . LEU A 1 86 ? 15.954 2.008 -31.688 1.00 95.62 86 LEU A C 1
ATOM 675 O O . LEU A 1 86 ? 15.407 2.338 -30.641 1.00 95.62 86 LEU A O 1
ATOM 679 N N . ALA A 1 87 ? 15.259 1.729 -32.793 1.00 94.69 87 ALA A N 1
ATOM 680 C CA . ALA A 1 87 ? 13.802 1.799 -32.850 1.00 94.69 87 ALA A CA 1
ATOM 681 C C . ALA A 1 87 ? 13.153 0.862 -31.821 1.00 94.69 87 ALA A C 1
ATOM 683 O O . ALA A 1 87 ? 12.246 1.276 -31.101 1.00 94.69 87 ALA A O 1
ATOM 684 N N . LYS A 1 88 ? 13.661 -0.372 -31.693 1.00 92.19 88 LYS A N 1
ATOM 685 C CA . LYS A 1 88 ? 13.214 -1.314 -30.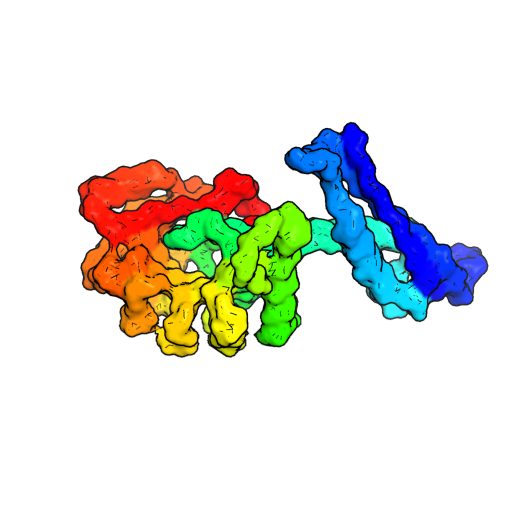663 1.00 92.19 88 LYS A CA 1
ATOM 686 C C . LYS A 1 88 ? 13.499 -0.801 -29.251 1.00 92.19 88 LYS A C 1
ATOM 688 O O . LYS A 1 88 ? 12.612 -0.883 -28.413 1.00 92.19 88 LYS A O 1
ATOM 693 N N . TYR A 1 89 ? 14.688 -0.263 -28.989 1.00 93.69 89 TYR A N 1
ATOM 694 C CA . TYR A 1 89 ? 15.036 0.305 -27.686 1.00 93.69 89 TYR A CA 1
ATOM 695 C C . TYR A 1 89 ? 14.090 1.449 -27.307 1.00 93.69 89 TYR A C 1
ATOM 697 O O . TYR A 1 89 ? 13.510 1.423 -26.228 1.00 93.69 89 TYR A O 1
ATOM 705 N N . PHE A 1 90 ? 13.866 2.410 -28.210 1.00 93.19 90 PHE A N 1
ATOM 706 C CA . PHE A 1 90 ? 12.930 3.508 -27.970 1.00 93.19 90 PHE A CA 1
ATOM 707 C C . PHE A 1 90 ? 11.499 3.010 -27.786 1.00 93.19 90 PHE A C 1
ATOM 709 O O . PHE A 1 90 ? 10.805 3.521 -26.911 1.00 93.19 90 PHE A O 1
ATOM 716 N N . TYR A 1 91 ? 11.061 2.010 -28.553 1.00 91.00 91 TYR A N 1
ATOM 717 C CA . TYR A 1 91 ? 9.757 1.384 -28.355 1.00 91.00 91 TYR A CA 1
ATOM 718 C C . TYR A 1 91 ? 9.653 0.734 -26.973 1.00 91.00 91 TYR A C 1
ATOM 720 O O . TYR A 1 91 ? 8.729 1.055 -26.231 1.00 91.00 91 TYR A O 1
ATOM 728 N N . ASP A 1 92 ? 10.591 -0.144 -26.614 1.00 84.88 92 ASP A N 1
ATOM 729 C CA . ASP A 1 92 ? 10.575 -0.884 -25.352 1.00 84.88 92 ASP A CA 1
ATOM 730 C C . ASP A 1 92 ? 10.648 0.076 -24.161 1.00 84.88 92 ASP A C 1
ATOM 732 O O . ASP A 1 92 ? 9.870 -0.053 -23.222 1.00 84.88 92 ASP A O 1
ATOM 736 N N . GLU A 1 93 ? 11.535 1.068 -24.215 1.00 84.81 93 GLU A N 1
ATOM 737 C CA . GLU A 1 93 ? 11.785 2.002 -23.122 1.00 84.81 93 GLU A CA 1
ATOM 738 C C . GLU A 1 93 ? 10.670 3.046 -22.990 1.00 84.81 93 GLU A C 1
ATOM 740 O O . GLU A 1 93 ? 10.196 3.296 -21.884 1.00 84.81 93 GLU A O 1
ATOM 745 N N . THR A 1 94 ? 10.158 3.582 -24.102 1.00 84.19 94 THR A N 1
ATOM 746 C CA . THR A 1 94 ? 8.986 4.472 -24.067 1.00 84.19 94 THR A CA 1
ATOM 747 C C . THR A 1 94 ? 7.748 3.708 -23.615 1.00 84.19 94 THR A C 1
ATOM 749 O O . THR A 1 94 ? 7.008 4.201 -22.775 1.00 84.19 94 THR A O 1
ATOM 752 N N . THR A 1 95 ? 7.538 2.476 -24.087 1.00 79.06 95 THR A N 1
ATOM 753 C CA . THR A 1 95 ? 6.441 1.611 -23.622 1.00 79.06 95 THR A CA 1
ATOM 754 C C . THR A 1 95 ? 6.591 1.297 -22.139 1.00 79.06 95 THR A C 1
ATOM 756 O O . THR A 1 95 ? 5.617 1.373 -21.398 1.00 79.06 95 THR A O 1
ATOM 759 N N . ARG A 1 96 ? 7.806 0.987 -21.674 1.00 75.50 96 ARG A N 1
ATOM 760 C CA . ARG A 1 96 ? 8.099 0.751 -20.259 1.00 75.50 96 ARG A CA 1
ATOM 761 C C . ARG A 1 96 ? 7.797 1.985 -19.422 1.00 75.50 96 ARG A C 1
ATOM 763 O O . ARG A 1 96 ? 7.192 1.825 -18.376 1.00 75.50 96 ARG A O 1
ATOM 770 N N . GLN A 1 97 ? 8.181 3.180 -19.865 1.00 71.75 97 GLN A N 1
ATOM 771 C CA . GLN A 1 97 ? 7.943 4.429 -19.138 1.00 71.75 97 GLN A CA 1
ATOM 772 C C . GLN A 1 97 ? 6.487 4.909 -19.209 1.00 71.75 97 GLN A C 1
ATOM 774 O O . GLN A 1 97 ? 5.982 5.438 -18.230 1.00 71.75 97 GLN A O 1
ATOM 779 N N . LEU A 1 98 ? 5.784 4.691 -20.324 1.00 70.44 98 LEU A N 1
ATOM 780 C CA . LEU A 1 98 ? 4.353 4.995 -20.449 1.00 70.44 98 LEU A CA 1
ATOM 781 C C . LEU A 1 98 ? 3.489 4.021 -19.642 1.00 70.44 98 LEU A C 1
ATOM 783 O O . LEU A 1 98 ? 2.528 4.437 -19.003 1.00 70.44 98 LEU A O 1
ATOM 787 N N . ASN A 1 99 ? 3.840 2.731 -19.651 1.00 59.19 99 ASN A N 1
ATOM 788 C CA . ASN A 1 99 ? 3.183 1.711 -18.829 1.00 59.19 99 ASN A CA 1
ATOM 789 C C . ASN A 1 99 ? 3.625 1.780 -17.370 1.00 59.19 99 ASN A C 1
ATOM 791 O O . ASN A 1 99 ? 2.880 1.365 -16.485 1.00 59.19 99 ASN A O 1
ATOM 795 N N . ALA A 1 100 ? 4.800 2.350 -17.109 1.00 52.97 100 ALA A N 1
ATOM 796 C CA . ALA A 1 100 ? 5.125 2.939 -15.828 1.00 52.97 100 ALA A CA 1
ATOM 797 C C . ALA A 1 100 ? 4.350 4.258 -15.689 1.00 52.97 100 ALA A C 1
ATOM 799 O O . ALA A 1 100 ? 4.920 5.330 -15.492 1.00 52.97 100 ALA A O 1
ATOM 800 N N . MET A 1 101 ? 3.014 4.152 -15.631 1.00 43.53 101 MET A N 1
ATOM 801 C CA . MET A 1 101 ? 2.326 4.895 -14.580 1.00 43.53 101 MET A CA 1
ATOM 802 C C . MET A 1 101 ? 3.211 4.745 -13.343 1.00 43.53 101 MET A C 1
ATOM 804 O O . MET A 1 101 ? 3.588 3.606 -13.042 1.00 43.53 101 MET A O 1
ATOM 808 N N . PRO A 1 102 ? 3.648 5.847 -12.718 1.00 46.0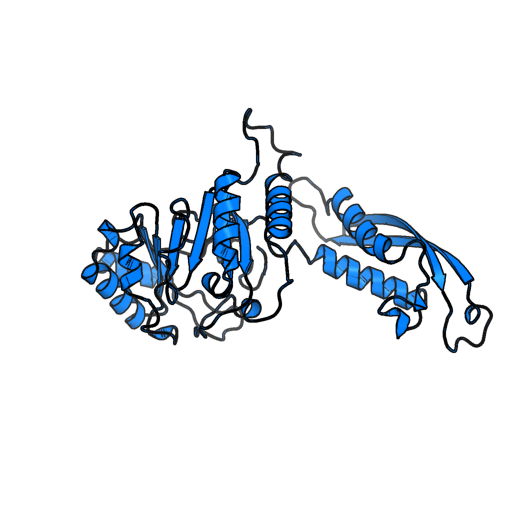0 102 PRO A N 1
ATOM 809 C CA . PRO A 1 102 ? 4.614 5.753 -11.647 1.00 46.00 102 PRO A CA 1
ATOM 810 C C . PRO A 1 102 ? 4.178 4.654 -10.689 1.00 46.00 102 PRO A C 1
ATOM 812 O O . PRO A 1 102 ? 3.019 4.647 -10.279 1.00 46.00 102 PRO A O 1
ATOM 815 N N . GLU A 1 103 ? 5.045 3.695 -10.370 1.00 42.44 103 GLU A N 1
ATOM 816 C CA . GLU A 1 103 ? 4.791 2.852 -9.206 1.00 42.44 103 GLU A CA 1
ATOM 817 C C . GLU A 1 103 ? 4.569 3.818 -8.026 1.00 42.44 103 GLU A C 1
ATOM 819 O O . GLU A 1 103 ? 5.494 4.519 -7.619 1.00 42.44 103 GLU A O 1
ATOM 824 N N . GLY A 1 104 ? 3.311 3.958 -7.584 1.00 47.06 104 GLY A N 1
ATOM 825 C CA . GLY A 1 104 ? 2.858 5.038 -6.692 1.00 47.06 104 GLY A CA 1
ATOM 826 C C . GLY A 1 104 ? 1.974 6.119 -7.337 1.00 47.06 104 GLY A C 1
ATOM 827 O O . GLY A 1 104 ? 1.915 7.235 -6.820 1.00 47.06 104 GLY A O 1
ATOM 828 N N . ALA A 1 105 ? 1.296 5.826 -8.454 1.00 48.81 105 ALA A N 1
ATOM 829 C CA . ALA A 1 105 ? 0.302 6.712 -9.042 1.00 48.81 105 ALA A CA 1
ATOM 830 C C . ALA A 1 105 ? -0.751 7.105 -7.995 1.00 48.81 105 ALA A C 1
ATOM 832 O O . ALA A 1 105 ? -1.004 6.411 -7.013 1.00 48.81 105 ALA A O 1
ATOM 833 N N . ARG A 1 106 ? -1.338 8.277 -8.187 1.00 59.19 106 ARG A N 1
ATOM 834 C CA . ARG A 1 106 ? -2.431 8.779 -7.361 1.00 59.19 106 ARG A CA 1
ATOM 835 C C . ARG A 1 106 ? -3.614 7.848 -7.508 1.00 59.19 106 ARG A C 1
ATOM 837 O O . ARG A 1 106 ? -4.077 7.624 -8.623 1.00 59.19 106 ARG A O 1
ATOM 844 N N . ILE A 1 107 ? -4.099 7.351 -6.388 1.00 68.12 107 ILE A N 1
ATOM 845 C CA . ILE A 1 107 ? -5.127 6.321 -6.355 1.00 68.12 107 ILE A CA 1
ATOM 846 C C . ILE A 1 107 ? -6.220 6.773 -5.399 1.00 68.12 107 ILE A C 1
ATOM 848 O O . ILE A 1 107 ? -6.032 7.674 -4.583 1.00 68.12 107 ILE A O 1
ATOM 852 N N . ILE A 1 108 ? -7.393 6.174 -5.513 1.00 82.94 108 ILE A N 1
ATOM 853 C CA . ILE A 1 108 ? -8.396 6.251 -4.463 1.00 82.94 108 ILE A CA 1
ATOM 854 C C . ILE A 1 108 ? -8.051 5.185 -3.426 1.00 82.94 108 ILE A C 1
ATOM 856 O O . ILE A 1 108 ? -8.044 4.004 -3.766 1.00 82.94 108 ILE A O 1
ATOM 860 N N . GLN A 1 109 ? -7.812 5.573 -2.168 1.00 92.62 109 GLN A N 1
ATOM 861 C CA . GLN A 1 109 ? -7.747 4.602 -1.074 1.00 92.62 109 GLN A CA 1
ATOM 862 C C . GLN A 1 109 ? -8.996 3.718 -1.169 1.00 92.62 109 GLN A C 1
ATOM 864 O O . GLN A 1 109 ? -10.113 4.225 -1.236 1.00 92.62 109 GLN A O 1
ATOM 869 N N . GLY A 1 110 ? -8.811 2.410 -1.308 1.00 92.44 110 GLY A N 1
ATOM 870 C CA . GLY A 1 110 ? -9.889 1.463 -1.542 1.00 92.44 110 GLY A CA 1
ATOM 871 C C . GLY A 1 110 ? -10.405 0.771 -0.283 1.00 92.44 110 GLY A C 1
ATOM 872 O O . GLY A 1 110 ? -11.397 0.057 -0.372 1.00 92.44 110 GLY A O 1
ATOM 873 N N . GLU A 1 111 ? -9.754 0.957 0.862 1.00 94.81 111 GLU A N 1
ATOM 874 C CA . GLU A 1 111 ? -10.047 0.272 2.123 1.00 94.81 111 GLU A CA 1
ATOM 875 C C . GLU A 1 111 ? -10.084 1.254 3.305 1.00 94.81 111 GLU A C 1
ATOM 877 O O . GLU A 1 111 ? -9.868 2.454 3.131 1.00 94.81 111 GLU A O 1
ATOM 882 N N . SER A 1 112 ? -10.366 0.751 4.516 1.00 95.31 112 SER A N 1
ATOM 883 C CA . SER A 1 112 ? -10.520 1.530 5.764 1.00 95.31 112 SER A CA 1
ATOM 884 C C . SER A 1 112 ? -11.687 2.537 5.739 1.00 95.31 112 SER A C 1
ATOM 886 O O . SER A 1 112 ? -12.497 2.577 4.806 1.00 95.31 112 SER A O 1
ATOM 888 N N . THR A 1 113 ? -11.802 3.390 6.763 1.00 96.31 113 THR A N 1
ATOM 889 C CA . THR A 1 113 ? -12.727 4.542 6.724 1.00 96.31 113 THR A CA 1
ATOM 890 C C . THR A 1 113 ? -12.323 5.617 5.710 1.00 96.31 113 THR A C 1
ATOM 892 O O . THR A 1 113 ? -13.112 6.521 5.424 1.00 96.31 113 THR A O 1
ATOM 895 N N . ARG A 1 114 ? -11.116 5.519 5.143 1.00 95.88 114 ARG A N 1
ATOM 896 C CA . ARG A 1 114 ? -10.580 6.424 4.118 1.00 95.88 114 ARG A CA 1
ATOM 897 C C . ARG A 1 114 ? -10.903 5.984 2.690 1.00 95.88 114 ARG A C 1
ATOM 899 O O . ARG A 1 114 ? -10.520 6.684 1.752 1.00 95.88 114 ARG A O 1
ATOM 906 N N . ALA A 1 115 ? -11.626 4.875 2.525 1.00 94.50 115 ALA A N 1
ATOM 907 C CA . ALA A 1 115 ? -12.055 4.392 1.223 1.00 94.50 115 ALA A CA 1
ATOM 908 C C . ALA A 1 115 ? -12.792 5.494 0.430 1.00 94.50 115 ALA A C 1
ATOM 910 O O . ALA A 1 115 ? -13.724 6.113 0.946 1.00 94.50 115 ALA A O 1
ATOM 911 N N . GLY A 1 116 ? -12.391 5.744 -0.817 1.00 88.69 116 GLY A N 1
ATOM 912 C CA . GLY A 1 116 ? -12.951 6.795 -1.675 1.00 88.69 116 GLY A CA 1
ATOM 913 C C . GLY A 1 116 ? -12.115 8.080 -1.761 1.00 88.69 116 GLY A C 1
ATOM 914 O O . GLY A 1 116 ? -12.386 8.916 -2.622 1.00 88.69 116 GLY A O 1
ATOM 915 N N . LEU A 1 117 ? -11.096 8.255 -0.911 1.00 91.31 117 LEU A N 1
ATOM 916 C CA . LEU A 1 117 ? -10.271 9.468 -0.897 1.00 91.31 117 LEU A CA 1
ATOM 917 C C . LEU A 1 117 ? -9.055 9.364 -1.832 1.00 91.31 117 LEU A C 1
ATOM 919 O O . LEU A 1 117 ? -8.382 8.334 -1.815 1.00 91.31 117 LEU A O 1
ATOM 923 N N . PRO A 1 118 ? -8.702 10.432 -2.579 1.00 88.56 118 PRO A N 1
ATOM 924 C CA . PRO A 1 118 ? -7.417 10.515 -3.268 1.00 88.56 118 PRO A CA 1
ATOM 925 C C . PRO A 1 118 ? -6.252 10.342 -2.289 1.00 88.56 118 PRO A C 1
ATOM 927 O O . PRO A 1 118 ? -6.196 11.018 -1.260 1.00 88.56 118 PRO A O 1
ATOM 930 N N . CYS A 1 119 ? -5.327 9.450 -2.618 1.00 91.00 119 CYS A N 1
ATOM 931 C CA . CYS A 1 119 ? -4.234 9.014 -1.768 1.00 91.00 119 CYS A CA 1
ATOM 932 C C . CYS A 1 119 ? -2.986 8.717 -2.608 1.00 91.00 119 CYS A C 1
ATOM 934 O O . CYS A 1 119 ? -3.066 8.170 -3.710 1.00 91.00 119 CYS A O 1
ATOM 936 N N . ILE A 1 120 ? -1.825 9.094 -2.079 1.00 91.12 120 ILE A N 1
ATOM 937 C CA . ILE A 1 120 ? -0.521 8.709 -2.619 1.00 91.12 120 ILE A CA 1
ATOM 938 C C . ILE A 1 120 ? -0.069 7.453 -1.879 1.00 91.12 120 ILE A C 1
ATOM 940 O O . ILE A 1 120 ? 0.077 7.479 -0.659 1.00 91.12 120 ILE A O 1
ATOM 944 N N . PHE A 1 121 ? 0.183 6.370 -2.607 1.00 91.56 121 PHE A N 1
ATOM 945 C CA . PHE A 1 121 ? 0.663 5.120 -2.025 1.00 91.56 121 PHE A CA 1
ATOM 946 C C . PHE A 1 121 ? 2.182 5.009 -2.145 1.00 91.56 121 PHE A C 1
ATOM 948 O O . PHE A 1 121 ? 2.734 5.050 -3.243 1.00 91.56 121 PHE A O 1
ATOM 955 N N . VAL A 1 122 ? 2.851 4.785 -1.017 1.00 92.56 122 VAL A N 1
ATOM 956 C CA . VAL A 1 122 ? 4.263 4.407 -0.951 1.00 92.56 122 VAL A CA 1
ATOM 957 C C . VAL A 1 122 ? 4.327 2.943 -0.530 1.00 92.56 122 VAL A C 1
ATOM 959 O O . VAL A 1 122 ? 4.213 2.607 0.650 1.00 92.56 122 VAL A O 1
ATOM 962 N N . ARG A 1 123 ? 4.470 2.049 -1.513 1.00 92.00 123 ARG A N 1
ATOM 963 C CA . ARG A 1 123 ? 4.546 0.602 -1.283 1.00 92.00 123 ARG A CA 1
ATOM 964 C C . ARG A 1 123 ? 5.998 0.160 -1.120 1.00 92.00 123 ARG A C 1
ATOM 966 O O . ARG A 1 123 ? 6.757 0.119 -2.083 1.00 92.00 123 ARG A O 1
ATOM 973 N N . LEU A 1 124 ? 6.361 -0.211 0.099 1.00 91.62 124 LEU A N 1
ATOM 974 C CA . LEU A 1 124 ? 7.685 -0.695 0.467 1.00 91.62 124 LEU A CA 1
ATOM 975 C C . LEU A 1 124 ? 7.878 -2.178 0.107 1.00 91.62 124 LEU A C 1
ATOM 977 O O . LEU A 1 124 ? 6.991 -3.009 0.287 1.00 91.62 124 LEU A O 1
ATOM 981 N N . THR A 1 125 ? 9.052 -2.531 -0.410 1.00 90.12 125 THR A N 1
ATOM 982 C CA . THR A 1 125 ? 9.381 -3.922 -0.767 1.00 90.12 125 THR A CA 1
ATOM 983 C C . THR A 1 125 ? 9.721 -4.772 0.468 1.00 90.12 125 THR A C 1
ATOM 985 O O . THR A 1 125 ? 10.284 -4.266 1.443 1.00 90.12 125 THR A O 1
ATOM 988 N N . GLY A 1 126 ? 9.438 -6.074 0.394 1.00 90.31 126 GLY A N 1
ATOM 989 C CA . GLY A 1 126 ? 9.736 -7.093 1.403 1.00 90.31 126 GLY A CA 1
ATOM 990 C C . GLY A 1 126 ? 8.572 -7.393 2.354 1.00 90.31 126 GLY A C 1
ATOM 991 O O . GLY A 1 126 ? 7.932 -6.488 2.873 1.00 90.31 126 GLY A O 1
ATOM 992 N N . CYS A 1 127 ? 8.312 -8.678 2.619 1.00 93.56 127 CYS A N 1
ATOM 993 C CA . CYS A 1 127 ? 7.391 -9.152 3.662 1.00 93.56 127 CYS A CA 1
ATOM 994 C C . CYS A 1 127 ? 7.943 -10.426 4.316 1.00 93.56 127 CYS A C 1
ATOM 996 O O . CYS A 1 127 ? 8.493 -11.288 3.622 1.00 93.56 127 CYS A O 1
ATOM 998 N N . ASN A 1 128 ? 7.777 -10.574 5.629 1.00 93.12 128 ASN A N 1
ATOM 999 C CA . ASN A 1 128 ? 8.144 -11.777 6.380 1.00 93.12 128 ASN A CA 1
ATOM 1000 C C . ASN A 1 128 ? 7.010 -12.806 6.466 1.00 93.12 128 ASN A C 1
ATOM 1002 O O . ASN A 1 128 ? 7.281 -13.945 6.824 1.00 93.12 128 ASN A O 1
ATOM 1006 N N . LEU A 1 129 ? 5.788 -12.429 6.087 1.00 94.25 129 LEU A N 1
ATOM 1007 C CA . LEU A 1 129 ? 4.618 -13.306 6.061 1.00 94.25 129 LEU A CA 1
ATOM 1008 C C . LEU A 1 129 ? 4.378 -13.880 4.653 1.00 94.25 129 LEU A C 1
ATOM 1010 O O . LEU A 1 129 ? 4.798 -13.295 3.648 1.00 94.25 129 LEU A O 1
ATOM 1014 N N . ARG A 1 130 ? 3.706 -15.028 4.556 1.00 94.56 130 ARG A N 1
ATOM 1015 C CA . ARG A 1 130 ? 3.347 -15.737 3.315 1.00 94.56 130 ARG A CA 1
ATOM 1016 C C . ARG A 1 130 ? 1.861 -16.082 3.291 1.00 94.56 130 ARG A C 1
ATOM 1018 O O . ARG A 1 130 ? 1.471 -17.225 3.075 1.00 94.56 130 ARG A O 1
ATOM 1025 N N . CYS A 1 131 ? 1.043 -15.047 3.471 1.00 92.94 131 CYS A N 1
ATOM 1026 C CA . CYS A 1 131 ? -0.407 -15.177 3.503 1.00 92.94 131 CYS A CA 1
ATOM 1027 C C . CYS A 1 131 ? -0.959 -15.871 2.244 1.00 92.94 131 CYS A C 1
ATOM 1029 O O . CYS A 1 131 ? -0.607 -15.491 1.124 1.00 92.94 131 CYS A O 1
ATOM 1031 N N . THR A 1 132 ? -1.880 -16.818 2.434 1.00 91.38 132 THR A N 1
ATOM 1032 C CA . THR A 1 132 ? -2.491 -17.657 1.390 1.00 91.38 132 THR A CA 1
ATOM 1033 C C . THR A 1 132 ? -3.091 -16.848 0.234 1.00 91.38 132 THR A C 1
ATOM 1035 O O . THR A 1 132 ? -2.985 -17.258 -0.918 1.00 91.38 132 THR A O 1
ATOM 1038 N N . TRP A 1 133 ? -3.687 -15.685 0.520 1.00 85.19 133 TRP A N 1
ATOM 1039 C CA . TRP A 1 133 ? -4.364 -14.815 -0.456 1.00 85.19 133 TRP A CA 1
ATOM 1040 C C . TRP A 1 133 ? -3.728 -13.422 -0.570 1.00 85.19 133 TRP A C 1
ATOM 1042 O O . TRP A 1 133 ? -4.415 -12.401 -0.632 1.00 85.19 133 TRP A O 1
ATOM 1052 N N . CYS A 1 134 ? -2.396 -13.350 -0.575 1.00 85.56 134 CYS A N 1
ATOM 1053 C CA . CYS A 1 134 ? -1.699 -12.081 -0.775 1.00 85.56 134 CYS A CA 1
ATOM 1054 C C . CYS A 1 134 ? -1.859 -11.579 -2.225 1.00 85.56 134 CYS A C 1
ATOM 1056 O O . CYS A 1 134 ? -1.183 -12.043 -3.144 1.00 85.56 134 CYS A O 1
ATOM 1058 N N . ASP A 1 135 ? -2.719 -10.579 -2.426 1.00 77.12 135 ASP A N 1
ATOM 1059 C CA . ASP A 1 135 ? -2.925 -9.888 -3.712 1.00 77.12 135 ASP A CA 1
ATOM 1060 C C . ASP A 1 135 ? -1.737 -9.002 -4.135 1.00 77.12 135 ASP A C 1
ATOM 1062 O O . ASP A 1 135 ? -1.640 -8.553 -5.278 1.00 77.12 135 ASP A O 1
ATOM 1066 N N . THR A 1 136 ? -0.786 -8.809 -3.227 1.00 67.69 136 THR A N 1
ATOM 1067 C CA . THR A 1 136 ? 0.395 -7.959 -3.376 1.00 67.69 136 THR A CA 1
ATOM 1068 C C . THR A 1 136 ? 1.699 -8.746 -3.262 1.00 67.69 136 THR A C 1
ATOM 1070 O O . THR A 1 136 ? 2.750 -8.169 -3.004 1.00 67.69 136 THR A O 1
ATOM 1073 N N . ALA A 1 137 ? 1.681 -10.055 -3.546 1.00 69.19 137 ALA A N 1
ATOM 1074 C CA . ALA A 1 137 ? 2.866 -10.924 -3.484 1.00 69.19 137 ALA A CA 1
ATOM 1075 C C . ALA A 1 137 ? 4.050 -10.434 -4.346 1.00 69.19 137 ALA A C 1
ATOM 1077 O O . ALA A 1 137 ? 5.207 -10.763 -4.086 1.00 69.19 137 ALA A O 1
ATOM 1078 N N . TYR A 1 138 ? 3.785 -9.599 -5.357 1.00 68.38 138 TYR A N 1
ATOM 1079 C CA . TYR A 1 138 ? 4.831 -8.940 -6.140 1.00 68.38 138 TYR A CA 1
ATOM 1080 C C . TYR A 1 138 ? 5.701 -7.985 -5.308 1.00 68.38 138 TYR A C 1
ATOM 1082 O O . TYR A 1 138 ? 6.843 -7.757 -5.678 1.00 68.38 138 TYR A O 1
ATOM 1090 N N . ALA A 1 139 ? 5.199 -7.464 -4.184 1.00 68.50 139 ALA A N 1
ATOM 1091 C CA . ALA A 1 139 ? 5.940 -6.605 -3.267 1.00 68.50 139 ALA A CA 1
ATOM 1092 C C . ALA A 1 139 ? 6.879 -7.386 -2.330 1.00 68.50 139 ALA A C 1
ATOM 1094 O O . ALA A 1 139 ? 7.567 -6.776 -1.520 1.00 68.50 139 ALA A O 1
ATOM 1095 N N . PHE A 1 140 ? 6.943 -8.722 -2.409 1.00 73.62 140 PHE A N 1
ATOM 1096 C CA . PHE A 1 140 ? 7.903 -9.514 -1.625 1.00 73.62 140 PHE A CA 1
ATOM 1097 C C . PHE A 1 140 ? 9.350 -9.327 -2.091 1.00 73.62 140 PHE A C 1
ATOM 1099 O O . PHE A 1 140 ? 10.278 -9.532 -1.307 1.00 73.62 140 PHE A O 1
ATOM 1106 N N . HIS A 1 141 ? 9.539 -8.953 -3.356 1.00 70.75 141 HIS A N 1
ATOM 1107 C CA . HIS A 1 141 ? 10.836 -8.846 -4.011 1.00 70.75 141 HIS A CA 1
ATOM 1108 C C . HIS A 1 141 ? 10.850 -7.657 -4.982 1.00 70.75 141 HIS A C 1
ATOM 1110 O O . HIS A 1 141 ? 9.806 -7.159 -5.386 1.00 70.75 141 HIS A O 1
ATOM 1116 N N . GLY A 1 142 ? 12.041 -7.223 -5.395 1.00 77.06 142 GLY A N 1
ATOM 1117 C CA . GLY A 1 142 ? 12.200 -6.067 -6.282 1.00 77.06 142 GLY A CA 1
ATOM 1118 C C . GLY A 1 142 ? 12.154 -4.739 -5.527 1.00 77.06 142 GLY A C 1
ATOM 1119 O O . GLY A 1 142 ? 12.534 -4.679 -4.356 1.00 77.06 142 GLY A O 1
ATOM 1120 N N . GLY A 1 143 ? 11.696 -3.685 -6.200 1.00 76.88 143 GLY A N 1
ATOM 1121 C CA . GLY A 1 143 ? 11.740 -2.308 -5.711 1.00 76.88 143 GLY A CA 1
ATOM 1122 C C . GLY A 1 143 ? 13.076 -1.610 -5.985 1.00 76.88 143 GLY A C 1
ATOM 1123 O O . GLY A 1 143 ? 14.094 -2.244 -6.271 1.00 76.88 143 GLY A O 1
ATOM 1124 N N . THR A 1 144 ? 13.058 -0.284 -5.879 1.00 82.44 144 THR A N 1
ATOM 1125 C CA . THR A 1 144 ? 14.226 0.582 -6.077 1.00 82.44 144 THR A CA 1
ATOM 1126 C C . THR A 1 144 ? 14.660 1.145 -4.733 1.00 82.44 144 THR A C 1
ATOM 1128 O O . THR A 1 144 ? 13.834 1.643 -3.970 1.00 82.44 144 THR A O 1
ATOM 1131 N N . LYS A 1 145 ? 15.960 1.069 -4.427 1.00 87.06 145 LYS A N 1
ATOM 1132 C CA . LYS A 1 145 ? 16.503 1.749 -3.247 1.00 87.06 145 LYS A CA 1
ATOM 1133 C C . LYS A 1 145 ? 16.410 3.253 -3.461 1.00 87.06 145 LYS A C 1
ATOM 1135 O O . LYS A 1 145 ? 16.954 3.762 -4.434 1.00 87.06 145 LYS A O 1
ATOM 1140 N N . MET A 1 146 ? 15.745 3.921 -2.532 1.00 88.69 146 MET A N 1
ATOM 1141 C CA . MET A 1 146 ? 15.577 5.366 -2.502 1.00 88.69 146 MET A CA 1
ATOM 1142 C C . MET A 1 146 ? 15.843 5.848 -1.080 1.00 88.69 146 MET A C 1
ATOM 1144 O O . MET A 1 146 ? 15.491 5.178 -0.108 1.00 88.69 146 MET A O 1
ATOM 1148 N N . SER A 1 147 ? 16.474 7.003 -0.966 1.00 94.38 147 SER A N 1
ATOM 1149 C CA . SER A 1 147 ? 16.550 7.773 0.268 1.00 94.38 147 SER A CA 1
ATOM 1150 C C . SER A 1 147 ? 15.170 8.302 0.667 1.00 94.38 147 SER A C 1
ATOM 1152 O O . SER A 1 147 ? 14.262 8.437 -0.159 1.00 94.38 147 SER A O 1
ATOM 1154 N N . VAL A 1 148 ? 15.018 8.652 1.945 1.00 95.12 148 VAL A N 1
ATOM 1155 C CA . VAL A 1 148 ? 13.816 9.334 2.447 1.00 95.12 148 VAL A CA 1
ATOM 1156 C C . VAL A 1 148 ? 13.569 10.627 1.661 1.00 95.12 148 VAL A C 1
ATOM 1158 O O . VAL A 1 148 ? 12.433 10.925 1.306 1.00 95.12 148 VAL A O 1
ATOM 1161 N N . GLU A 1 149 ? 14.627 11.364 1.329 1.00 94.38 149 GLU A N 1
ATOM 1162 C CA . GLU A 1 149 ? 14.580 12.604 0.552 1.00 94.38 149 GLU A CA 1
ATOM 1163 C C . GLU A 1 149 ? 14.033 12.391 -0.865 1.00 94.38 149 GLU A C 1
ATOM 1165 O O . GLU A 1 149 ? 13.182 13.162 -1.311 1.00 94.38 149 GLU A O 1
ATOM 1170 N N . GLU A 1 150 ? 14.469 11.337 -1.557 1.00 91.62 150 GLU A N 1
ATOM 1171 C CA . GLU A 1 150 ? 13.964 10.991 -2.892 1.00 91.62 150 GLU A CA 1
ATOM 1172 C C . GLU A 1 150 ? 12.483 10.597 -2.852 1.00 91.62 150 GLU A C 1
ATOM 1174 O O . GLU A 1 150 ? 11.708 11.016 -3.714 1.00 91.62 150 GLU A O 1
ATOM 1179 N N . ILE A 1 151 ? 12.061 9.840 -1.831 1.00 92.31 151 ILE A N 1
ATOM 1180 C CA . ILE A 1 151 ? 10.648 9.476 -1.651 1.00 92.31 151 ILE A CA 1
ATOM 1181 C C . ILE A 1 151 ? 9.806 10.726 -1.376 1.00 92.31 151 ILE A C 1
ATOM 1183 O O . ILE A 1 151 ? 8.759 10.903 -1.997 1.00 92.31 151 ILE A O 1
ATOM 1187 N N . LEU A 1 152 ? 10.259 11.621 -0.492 1.00 92.06 152 LEU A N 1
ATOM 1188 C CA . LEU A 1 152 ? 9.559 12.874 -0.188 1.00 92.06 152 LEU A CA 1
ATOM 1189 C C . LEU A 1 152 ? 9.404 13.758 -1.428 1.00 92.06 152 LEU A C 1
ATOM 1191 O O . LEU A 1 152 ? 8.315 14.273 -1.672 1.00 92.06 152 LEU A O 1
ATOM 1195 N N . ALA A 1 153 ? 10.465 13.903 -2.228 1.00 89.19 153 ALA A N 1
ATOM 1196 C CA . ALA A 1 153 ? 10.413 14.663 -3.474 1.00 89.19 153 ALA A CA 1
ATOM 1197 C C . ALA A 1 153 ? 9.376 14.078 -4.445 1.00 89.19 153 ALA A C 1
ATOM 1199 O O . ALA A 1 153 ? 8.602 14.818 -5.054 1.00 89.19 153 ALA A O 1
ATOM 1200 N N . ARG A 1 154 ? 9.305 12.745 -4.535 1.00 87.44 154 ARG A N 1
ATOM 1201 C CA . ARG A 1 154 ? 8.342 12.053 -5.394 1.00 87.44 154 ARG A CA 1
ATOM 1202 C C . ARG A 1 154 ? 6.901 12.192 -4.896 1.00 87.44 154 ARG A C 1
ATOM 1204 O O . ARG A 1 154 ? 6.000 12.4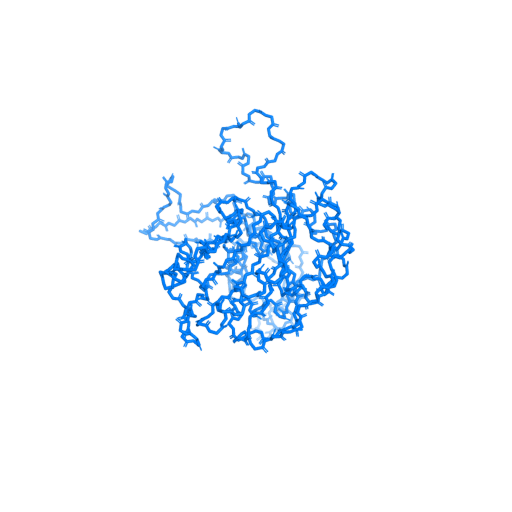25 -5.699 1.00 87.44 154 ARG A O 1
ATOM 1211 N N . VAL A 1 155 ? 6.681 12.108 -3.582 1.00 88.50 155 VAL A N 1
ATOM 1212 C CA . VAL A 1 155 ? 5.373 12.375 -2.962 1.00 88.50 155 VAL A CA 1
ATOM 1213 C C . VAL A 1 155 ? 4.927 13.810 -3.244 1.00 88.50 155 VAL A C 1
ATOM 1215 O O . VAL A 1 155 ? 3.776 14.015 -3.616 1.00 88.50 155 VAL A O 1
ATOM 1218 N N . GLU A 1 156 ? 5.818 14.797 -3.136 1.00 86.69 156 GLU A N 1
ATOM 1219 C CA . GLU A 1 156 ? 5.489 16.199 -3.421 1.00 86.69 156 GLU A CA 1
ATOM 1220 C C . GLU A 1 156 ? 5.117 16.417 -4.897 1.00 86.69 156 GLU A C 1
ATOM 1222 O O . GLU A 1 156 ? 4.119 17.070 -5.203 1.00 86.69 156 GLU A O 1
ATOM 1227 N N . GLU A 1 157 ? 5.844 15.794 -5.827 1.00 81.56 157 GLU A N 1
ATOM 1228 C CA . GLU A 1 157 ? 5.507 15.822 -7.254 1.00 81.56 157 GLU A CA 1
ATOM 1229 C C . GLU A 1 157 ? 4.101 15.242 -7.515 1.00 81.56 157 GLU A C 1
ATOM 1231 O O . GLU A 1 157 ? 3.267 15.849 -8.204 1.00 81.56 157 GLU A O 1
ATOM 1236 N N . PHE A 1 158 ? 3.782 14.104 -6.885 1.00 78.94 158 PHE A N 1
ATOM 1237 C CA . PHE A 1 158 ? 2.438 13.526 -6.919 1.00 78.94 158 PHE A CA 1
ATOM 1238 C C . PHE A 1 158 ? 1.409 14.331 -6.135 1.00 78.94 158 PHE A C 1
ATOM 1240 O O . PHE A 1 158 ? 0.221 14.222 -6.406 1.00 78.94 158 PHE A O 1
ATOM 1247 N N . SER A 1 159 ? 1.795 15.184 -5.214 1.00 80.69 159 SER A N 1
ATOM 1248 C CA . SER A 1 159 ? 0.862 16.056 -4.512 1.00 80.69 159 SER A CA 1
ATOM 1249 C C . SER A 1 159 ? 0.466 17.270 -5.365 1.00 80.69 159 SER A C 1
ATOM 1251 O O . SER A 1 159 ? -0.678 17.728 -5.304 1.00 80.69 159 SER A O 1
ATOM 1253 N N . ALA A 1 160 ? 1.380 17.752 -6.218 1.00 70.88 160 ALA A N 1
ATOM 1254 C CA . ALA A 1 160 ? 1.242 19.008 -6.961 1.00 70.88 160 ALA A CA 1
ATOM 1255 C C . ALA A 1 160 ? 0.510 18.903 -8.316 1.00 70.88 160 ALA A C 1
ATOM 1257 O O . ALA A 1 160 ? -0.305 19.764 -8.645 1.00 70.88 160 ALA A O 1
ATOM 1258 N N . ALA A 1 161 ? 0.760 17.863 -9.119 1.00 59.53 161 ALA A N 1
ATOM 1259 C CA . ALA A 1 161 ? 0.284 17.765 -10.518 1.00 59.53 161 ALA A CA 1
ATOM 1260 C C . ALA A 1 161 ? -1.250 17.592 -10.758 1.00 59.53 161 ALA A C 1
ATOM 1262 O O . ALA A 1 161 ? -1.634 16.924 -11.712 1.00 59.53 161 ALA A O 1
ATOM 1263 N N . VAL A 1 162 ? -2.136 18.131 -9.913 1.00 52.19 162 VAL A N 1
ATOM 1264 C CA . VAL A 1 162 ? -3.590 18.291 -10.195 1.00 52.19 162 VAL A CA 1
ATOM 1265 C C . VAL A 1 162 ? -4.005 19.776 -10.155 1.00 52.19 162 VAL A C 1
ATOM 1267 O O . VAL A 1 162 ? -5.168 20.109 -10.360 1.00 52.19 162 VAL A O 1
ATOM 1270 N N . ALA A 1 163 ? -3.065 20.696 -9.907 1.00 47.91 163 ALA A N 1
ATOM 1271 C CA . ALA A 1 163 ? -3.354 22.132 -9.905 1.00 47.91 163 ALA A CA 1
ATOM 1272 C C . ALA A 1 163 ? -3.633 22.704 -11.314 1.00 47.91 163 ALA A C 1
ATOM 1274 O O . ALA A 1 163 ? -4.305 23.728 -11.431 1.00 47.91 163 ALA A O 1
ATOM 1275 N N . ASP A 1 164 ? -3.203 22.019 -12.377 1.00 41.56 164 ASP A N 1
ATOM 1276 C CA . ASP A 1 164 ? -3.398 22.460 -13.761 1.00 41.56 164 ASP A CA 1
ATOM 1277 C C . ASP A 1 164 ? -4.684 21.860 -14.354 1.00 41.56 164 ASP A C 1
ATOM 1279 O O . ASP A 1 164 ? -4.655 20.907 -15.127 1.00 41.56 164 ASP A O 1
ATOM 1283 N N . GLY A 1 165 ? -5.844 22.400 -13.963 1.00 44.34 165 GLY A N 1
ATOM 1284 C CA . GLY A 1 165 ? -7.113 22.137 -14.664 1.00 44.34 165 GLY A CA 1
ATOM 1285 C C . GLY A 1 165 ? -8.379 22.181 -13.809 1.00 44.34 165 GLY A C 1
ATOM 1286 O O . GLY A 1 165 ? -9.460 22.443 -14.332 1.00 44.34 165 GLY A O 1
ATOM 1287 N N . ALA A 1 166 ? -8.271 21.993 -12.493 1.00 43.38 166 ALA A N 1
ATOM 1288 C CA . ALA A 1 166 ? -9.399 22.149 -11.582 1.00 43.38 166 ALA A CA 1
ATOM 1289 C C . ALA A 1 166 ? -9.345 23.540 -10.947 1.00 43.38 166 ALA A C 1
ATOM 1291 O O . ALA A 1 166 ? -8.472 23.829 -10.132 1.00 43.38 166 ALA A O 1
ATOM 1292 N N . SER A 1 167 ? -10.293 24.396 -11.334 1.00 39.88 167 SER A N 1
ATOM 1293 C CA . SER A 1 167 ? -10.629 25.658 -10.671 1.00 39.88 167 SER A CA 1
ATOM 1294 C C . SER A 1 167 ? -10.345 25.590 -9.170 1.00 39.88 167 SER A C 1
ATOM 1296 O O . SER A 1 167 ? -10.985 24.827 -8.438 1.00 39.88 167 SER A O 1
ATOM 1298 N N . GLY A 1 168 ? -9.345 26.362 -8.747 1.00 40.44 168 GLY A N 1
ATOM 1299 C CA . GLY A 1 168 ? -8.799 26.320 -7.406 1.00 40.44 168 GLY A CA 1
ATOM 1300 C C . GLY A 1 168 ? -9.875 26.436 -6.334 1.00 40.44 168 GLY A C 1
ATOM 1301 O O . GLY A 1 168 ? -10.660 27.386 -6.302 1.00 40.44 168 GLY A O 1
ATOM 1302 N N . LYS A 1 169 ? -9.842 25.512 -5.372 1.00 42.75 169 LYS A N 1
ATOM 1303 C CA . LYS A 1 169 ? -10.238 25.879 -4.016 1.00 42.75 169 LYS A CA 1
ATOM 1304 C C . LYS A 1 169 ? -9.203 26.889 -3.534 1.00 42.75 169 LYS A C 1
ATOM 1306 O O . LYS A 1 169 ? -8.076 26.523 -3.208 1.00 42.75 169 LYS A O 1
ATOM 1311 N N . MET A 1 170 ? -9.588 28.161 -3.567 1.00 38.00 170 MET A N 1
ATOM 1312 C CA . MET A 1 170 ? -8.814 29.291 -3.063 1.00 38.00 170 MET A CA 1
ATOM 1313 C C . MET A 1 170 ? -8.247 28.939 -1.673 1.00 38.00 170 MET A C 1
ATOM 1315 O O . MET A 1 170 ? -9.008 28.807 -0.718 1.00 38.00 170 MET A O 1
ATOM 1319 N N . GLY A 1 171 ? -6.930 28.719 -1.579 1.00 45.56 171 GLY A N 1
ATOM 1320 C CA . GLY A 1 171 ? -6.221 28.454 -0.317 1.00 45.56 171 GLY A CA 1
ATOM 1321 C C . GLY A 1 171 ? -5.653 27.042 -0.106 1.00 45.56 171 GLY A C 1
ATOM 1322 O O . GLY A 1 171 ? -4.965 26.837 0.892 1.00 45.56 171 GLY A O 1
ATOM 1323 N N . ALA A 1 172 ? -5.880 26.074 -1.001 1.00 51.12 172 ALA A N 1
ATOM 1324 C CA . ALA A 1 172 ? -5.227 24.763 -0.895 1.00 51.12 172 ALA A CA 1
ATOM 1325 C C . ALA A 1 172 ? -3.802 24.809 -1.479 1.00 51.12 172 ALA A C 1
ATOM 1327 O O . ALA A 1 172 ? -3.624 25.057 -2.668 1.00 51.12 172 ALA A O 1
ATOM 1328 N N . THR A 1 173 ? -2.786 24.555 -0.650 1.00 56.22 173 THR A N 1
ATOM 1329 C CA . THR A 1 173 ? -1.366 24.526 -1.057 1.00 56.22 173 THR A CA 1
ATOM 1330 C C . THR A 1 173 ? -0.955 23.233 -1.770 1.00 56.22 173 THR A C 1
ATOM 1332 O O . THR A 1 173 ? 0.156 23.162 -2.282 1.00 56.22 173 THR A O 1
ATOM 1335 N N . ARG A 1 174 ? -1.828 22.212 -1.807 1.00 71.44 174 ARG A N 1
ATOM 1336 C CA . ARG A 1 174 ? -1.595 20.902 -2.443 1.00 71.44 174 ARG A CA 1
ATOM 1337 C C . ARG A 1 174 ? -2.891 20.224 -2.887 1.00 71.44 174 ARG A C 1
ATOM 1339 O O . ARG A 1 174 ? -3.934 20.473 -2.280 1.00 71.44 174 ARG A O 1
ATOM 1346 N N . ALA A 1 175 ? -2.830 19.346 -3.894 1.00 73.81 175 ALA A N 1
ATOM 1347 C CA . ALA A 1 175 ? -4.018 18.669 -4.415 1.00 73.81 175 ALA A CA 1
ATOM 1348 C C . ALA A 1 175 ? -4.369 17.360 -3.693 1.00 73.81 175 ALA A C 1
ATOM 1350 O O . ALA A 1 175 ? -5.550 17.042 -3.556 1.00 73.81 175 ALA A O 1
ATOM 1351 N N . ILE A 1 176 ? -3.368 16.614 -3.215 1.00 85.31 176 ILE A N 1
ATOM 1352 C CA . ILE A 1 176 ? -3.568 15.383 -2.439 1.00 85.31 176 ILE A CA 1
ATOM 1353 C C . ILE A 1 176 ? -2.780 15.498 -1.141 1.00 85.31 176 ILE A C 1
ATOM 1355 O O . ILE A 1 176 ? -1.572 15.690 -1.147 1.00 85.31 176 ILE A O 1
ATOM 1359 N N . SER A 1 177 ? -3.465 15.394 -0.007 1.00 90.81 177 SER A N 1
ATOM 1360 C CA . SER A 1 177 ? -2.848 15.507 1.318 1.00 90.81 177 SER A CA 1
ATOM 1361 C C . SER A 1 177 ? -2.741 14.176 2.060 1.00 90.81 177 SER A C 1
ATOM 1363 O O . SER A 1 177 ? -2.151 14.149 3.137 1.00 90.81 177 SER A O 1
ATOM 1365 N N . LEU A 1 178 ? -3.296 13.093 1.513 1.00 94.69 178 LEU A N 1
ATOM 1366 C CA . LEU A 1 178 ? -3.306 11.769 2.127 1.00 94.69 178 LEU A CA 1
ATOM 1367 C C . LEU A 1 178 ? -2.201 10.894 1.529 1.00 94.69 178 LEU A C 1
ATOM 1369 O O . LEU A 1 178 ? -2.148 10.719 0.311 1.00 94.69 178 LEU A O 1
ATOM 1373 N N . VAL A 1 179 ? -1.355 10.324 2.383 1.00 96.00 179 VAL A N 1
ATOM 1374 C CA . VAL A 1 179 ? -0.270 9.413 1.998 1.00 96.00 179 VAL A CA 1
ATOM 1375 C C . VAL A 1 179 ? -0.408 8.121 2.784 1.00 96.00 179 VAL A C 1
ATOM 1377 O O . VAL A 1 179 ? -0.530 8.158 4.005 1.00 96.00 179 VAL A O 1
ATOM 1380 N N . GLU A 1 180 ? -0.357 6.990 2.099 1.00 96.94 180 GLU A N 1
ATOM 1381 C CA . GLU A 1 180 ? -0.341 5.669 2.711 1.00 96.94 180 GLU A CA 1
ATOM 1382 C C . GLU A 1 180 ? 1.023 5.013 2.541 1.00 96.94 180 GLU A C 1
ATOM 1384 O O . GLU A 1 180 ? 1.461 4.762 1.417 1.00 96.94 180 GLU A O 1
ATOM 1389 N N . LEU A 1 181 ? 1.683 4.701 3.657 1.00 96.94 181 LEU A N 1
ATOM 1390 C CA . LEU A 1 181 ? 2.837 3.811 3.658 1.00 96.94 181 LEU A CA 1
ATOM 1391 C C . LEU A 1 181 ? 2.340 2.380 3.873 1.00 96.94 181 LEU A C 1
ATOM 1393 O O . LEU A 1 181 ? 1.712 2.051 4.877 1.00 96.94 181 LEU A O 1
ATOM 1397 N N . THR A 1 182 ? 2.633 1.520 2.915 1.00 94.81 182 THR A N 1
ATOM 1398 C CA . THR A 1 182 ? 2.258 0.102 2.917 1.00 94.81 182 THR A CA 1
ATOM 1399 C C . THR A 1 182 ? 3.443 -0.692 2.370 1.00 94.81 182 THR A C 1
ATOM 1401 O O . THR A 1 182 ? 4.551 -0.164 2.261 1.00 94.81 182 THR A O 1
ATOM 1404 N N . GLY A 1 183 ? 3.269 -1.947 1.981 1.00 76.56 183 GLY A N 1
ATOM 1405 C CA . GLY A 1 183 ? 4.346 -2.687 1.344 1.00 76.56 183 GLY A CA 1
ATOM 1406 C C . GLY A 1 183 ? 3.995 -4.113 0.987 1.00 76.56 183 GLY A C 1
ATOM 1407 O O . GLY A 1 183 ? 2.827 -4.455 0.850 1.00 76.56 183 GLY A O 1
ATOM 1408 N N . GLY A 1 184 ? 5.008 -4.972 0.961 1.00 77.12 184 GLY A N 1
ATOM 1409 C CA . GLY A 1 184 ? 4.899 -6.121 1.850 1.00 77.12 184 GLY A CA 1
ATOM 1410 C C . GLY A 1 184 ? 4.683 -5.642 3.303 1.00 77.12 184 GLY A C 1
ATOM 1411 O O . GLY A 1 184 ? 3.742 -4.914 3.581 1.00 77.12 184 GLY A O 1
ATOM 1412 N N . GLU A 1 185 ? 5.542 -5.981 4.257 1.00 95.69 185 GLU A N 1
ATOM 1413 C CA . GLU A 1 185 ? 5.423 -5.430 5.620 1.00 95.69 185 GLU A CA 1
ATOM 1414 C C . GLU A 1 185 ? 6.256 -4.138 5.745 1.00 95.69 185 GLU A C 1
ATOM 1416 O O . GLU A 1 185 ? 7.488 -4.230 5.780 1.00 95.69 185 GLU A O 1
ATOM 1421 N N . PRO A 1 186 ? 5.646 -2.932 5.820 1.00 96.25 186 PRO A N 1
ATOM 1422 C CA . PRO A 1 186 ? 6.404 -1.679 5.845 1.00 96.25 186 PRO A CA 1
ATOM 1423 C C . PRO A 1 186 ? 7.335 -1.563 7.055 1.00 96.25 186 PRO A C 1
ATOM 1425 O O . PRO A 1 186 ? 8.411 -0.976 6.944 1.00 96.25 186 PRO A O 1
ATOM 1428 N N . LEU A 1 187 ? 6.980 -2.168 8.194 1.00 96.94 187 LEU A N 1
ATOM 1429 C CA . LEU A 1 187 ? 7.790 -2.113 9.415 1.00 96.94 187 LEU A CA 1
ATOM 1430 C C . LEU A 1 187 ? 9.048 -2.998 9.363 1.00 96.94 187 LEU A C 1
ATOM 1432 O O . LEU A 1 187 ? 9.828 -3.017 10.319 1.00 96.94 187 LEU A O 1
ATOM 1436 N N . LEU A 1 188 ? 9.280 -3.727 8.265 1.00 95.81 188 LEU A N 1
ATOM 1437 C CA . LEU A 1 188 ? 10.577 -4.358 8.002 1.00 95.81 188 LEU A CA 1
ATOM 1438 C C . LEU A 1 188 ? 11.663 -3.335 7.674 1.00 95.81 188 LEU A C 1
ATOM 1440 O O . LEU A 1 188 ? 12.843 -3.620 7.884 1.00 95.81 188 LEU A O 1
ATOM 1444 N N . GLN A 1 189 ? 11.282 -2.165 7.160 1.00 94.44 189 GLN A N 1
ATOM 1445 C CA . GLN A 1 189 ? 12.224 -1.120 6.787 1.00 94.44 189 GLN A CA 1
ATOM 1446 C C . GLN A 1 189 ? 12.335 -0.102 7.930 1.00 94.44 189 GLN A C 1
ATOM 1448 O O . GLN A 1 189 ? 11.361 0.596 8.206 1.00 94.44 189 GLN A O 1
ATOM 1453 N N . PRO A 1 190 ? 13.494 0.026 8.607 1.00 94.06 190 PRO A N 1
ATOM 1454 C CA . PRO A 1 190 ? 13.637 0.942 9.744 1.00 94.06 190 PRO A CA 1
ATOM 1455 C C . PRO A 1 190 ? 13.385 2.408 9.357 1.00 94.06 190 PRO A C 1
ATOM 1457 O O . PRO A 1 190 ? 12.876 3.183 10.168 1.00 94.06 190 PRO A O 1
ATOM 1460 N N . ASP A 1 191 ? 13.661 2.762 8.100 1.00 96.50 191 ASP A N 1
ATOM 1461 C CA . ASP A 1 191 ? 13.503 4.117 7.568 1.00 96.50 191 ASP A CA 1
ATOM 1462 C C . ASP A 1 191 ? 12.036 4.529 7.337 1.00 96.50 191 ASP A C 1
ATOM 1464 O O . ASP A 1 191 ? 11.757 5.700 7.073 1.00 96.50 191 ASP A O 1
ATOM 1468 N N . VAL A 1 192 ? 11.066 3.620 7.516 1.00 97.25 192 VAL A N 1
ATOM 1469 C CA . VAL A 1 192 ? 9.636 3.974 7.469 1.00 97.25 192 VAL A CA 1
ATOM 1470 C C . VAL A 1 192 ? 9.259 4.982 8.561 1.00 97.25 192 VAL A C 1
ATOM 1472 O O . VAL A 1 192 ? 8.411 5.845 8.344 1.00 97.25 192 VAL A O 1
ATOM 1475 N N . ILE A 1 193 ? 9.917 4.918 9.724 1.00 97.94 193 ILE A N 1
ATOM 1476 C CA . ILE A 1 193 ? 9.668 5.811 10.864 1.00 97.94 193 ILE A CA 1
ATOM 1477 C C . ILE A 1 193 ? 10.095 7.251 10.541 1.00 97.94 193 ILE A C 1
ATOM 1479 O O . ILE A 1 193 ? 9.244 8.143 10.630 1.00 97.94 193 ILE A O 1
ATOM 1483 N N . PRO A 1 194 ? 11.359 7.525 10.144 1.00 98.00 194 PRO A N 1
ATOM 1484 C CA . PRO A 1 194 ? 11.751 8.870 9.739 1.00 98.00 194 PRO A CA 1
ATOM 1485 C C . PRO A 1 194 ? 10.988 9.357 8.500 1.00 98.00 194 PRO A C 1
ATOM 1487 O O . PRO A 1 194 ? 10.636 10.534 8.456 1.00 98.00 194 PRO A O 1
ATOM 1490 N N . LEU A 1 195 ? 10.649 8.487 7.539 1.00 98.12 195 LEU A N 1
ATOM 1491 C CA . LEU A 1 195 ? 9.798 8.866 6.404 1.00 98.12 195 LEU A CA 1
ATOM 1492 C C . LEU A 1 195 ? 8.415 9.355 6.863 1.00 98.12 195 LEU A C 1
ATOM 1494 O O . LEU A 1 195 ? 7.986 10.443 6.474 1.00 98.12 195 LEU A O 1
ATOM 1498 N N . ALA A 1 196 ? 7.733 8.591 7.721 1.00 98.50 196 ALA A N 1
ATOM 1499 C CA . ALA A 1 196 ? 6.423 8.957 8.253 1.00 98.50 196 ALA A CA 1
ATOM 1500 C C . ALA A 1 196 ? 6.468 10.284 9.025 1.00 98.50 196 ALA A C 1
ATOM 1502 O O . ALA A 1 196 ? 5.600 11.135 8.834 1.00 98.50 196 ALA A O 1
ATOM 1503 N N . GLN A 1 197 ? 7.500 10.490 9.852 1.00 98.50 197 GLN A N 1
ATOM 1504 C CA . GLN A 1 197 ? 7.678 11.744 10.586 1.00 98.50 197 GLN A CA 1
ATOM 1505 C C . GLN A 1 197 ? 7.846 12.930 9.631 1.00 98.50 197 GLN A C 1
ATOM 1507 O O . GLN A 1 197 ? 7.157 13.934 9.773 1.00 98.50 197 GLN A O 1
ATOM 1512 N N . ARG A 1 198 ? 8.699 12.802 8.609 1.00 98.25 198 ARG A N 1
ATOM 1513 C CA . ARG A 1 198 ? 8.950 13.880 7.642 1.00 98.25 198 ARG A CA 1
ATOM 1514 C C . ARG A 1 198 ? 7.721 14.220 6.799 1.00 98.25 198 ARG A C 1
ATOM 1516 O O . ARG A 1 198 ? 7.509 15.389 6.479 1.00 98.25 198 ARG A O 1
ATOM 1523 N N . LEU A 1 199 ? 6.896 13.229 6.460 1.00 97.50 199 LEU A N 1
ATOM 1524 C CA . LEU A 1 199 ? 5.614 13.449 5.786 1.00 97.50 199 LEU A CA 1
ATOM 1525 C C . LEU A 1 199 ? 4.626 14.213 6.682 1.00 97.50 199 LEU A C 1
ATOM 1527 O O . LEU A 1 199 ? 4.001 15.169 6.219 1.00 97.50 199 LEU A O 1
ATOM 1531 N N . LEU A 1 200 ? 4.528 13.847 7.964 1.00 98.06 200 LEU A N 1
ATOM 1532 C CA . LEU A 1 200 ? 3.714 14.576 8.945 1.00 98.06 200 LEU A CA 1
ATOM 1533 C C . LEU A 1 200 ? 4.198 16.020 9.128 1.00 98.06 200 LEU A C 1
ATOM 1535 O O . LEU A 1 200 ? 3.384 16.940 9.082 1.00 98.06 200 LEU A O 1
ATOM 1539 N N . ASP A 1 201 ? 5.509 16.230 9.269 1.00 97.12 201 ASP A N 1
ATOM 1540 C CA . ASP A 1 201 ? 6.119 17.563 9.394 1.00 97.12 201 ASP A CA 1
ATOM 1541 C C . ASP A 1 201 ? 5.862 18.421 8.148 1.00 97.12 201 ASP A C 1
ATOM 1543 O O . ASP A 1 201 ? 5.710 19.639 8.228 1.00 97.12 201 ASP A O 1
ATOM 1547 N N . SER A 1 202 ? 5.742 17.769 6.989 1.00 93.81 202 SER A N 1
ATOM 1548 C CA . SER A 1 202 ? 5.370 18.398 5.723 1.00 93.81 202 SER A CA 1
ATOM 1549 C C . SER A 1 202 ? 3.855 18.604 5.583 1.00 93.81 202 SER A C 1
ATOM 1551 O O . SER A 1 202 ? 3.398 19.017 4.523 1.00 93.81 202 SER A O 1
ATOM 1553 N N . GLY A 1 203 ? 3.046 18.322 6.609 1.00 93.88 203 GLY A N 1
ATOM 1554 C CA . GLY A 1 203 ? 1.601 18.580 6.646 1.00 93.88 203 GLY A CA 1
ATOM 1555 C C . GLY A 1 203 ? 0.724 17.538 5.944 1.00 93.88 203 GLY A C 1
ATOM 1556 O O . GLY A 1 203 ? -0.444 17.816 5.669 1.00 93.88 203 GLY A O 1
ATOM 1557 N N . TYR A 1 204 ? 1.263 16.364 5.600 1.00 95.62 204 TYR A N 1
ATOM 1558 C CA . TYR A 1 204 ? 0.457 15.263 5.067 1.00 95.62 204 TYR A CA 1
ATOM 1559 C C . TYR A 1 204 ? -0.316 14.556 6.186 1.00 95.62 204 TYR A C 1
ATOM 1561 O O . TYR A 1 204 ? 0.144 14.450 7.320 1.00 95.62 204 TYR A O 1
ATOM 1569 N N . THR A 1 205 ? -1.490 14.024 5.854 1.00 97.62 205 THR A N 1
ATOM 1570 C CA . THR A 1 205 ? -2.132 12.975 6.651 1.00 97.62 205 THR A CA 1
ATOM 1571 C C . THR A 1 205 ? -1.500 11.648 6.258 1.00 97.62 205 THR A C 1
ATOM 1573 O O . THR A 1 205 ? -1.552 11.279 5.086 1.00 97.62 205 THR A O 1
ATOM 1576 N N . VAL A 1 206 ? -0.901 10.944 7.219 1.00 98.50 206 VAL A N 1
ATOM 1577 C CA . VAL A 1 206 ? -0.146 9.711 6.959 1.00 98.50 206 VAL A CA 1
ATOM 1578 C C . VAL A 1 206 ? -0.884 8.508 7.533 1.00 98.50 206 VAL A C 1
ATOM 1580 O O . VAL A 1 206 ? -1.170 8.466 8.732 1.00 98.50 206 VAL A O 1
ATOM 1583 N N . LEU A 1 207 ? -1.169 7.538 6.668 1.00 98.56 207 LEU A N 1
ATOM 1584 C CA . LEU A 1 207 ? -1.671 6.212 7.006 1.00 98.56 207 LEU A CA 1
ATOM 1585 C C . LEU A 1 207 ? -0.511 5.212 6.962 1.00 98.56 207 LEU A C 1
ATOM 1587 O O . LEU A 1 207 ? 0.370 5.334 6.109 1.00 98.56 207 LEU A O 1
ATOM 1591 N N . ILE A 1 208 ? -0.514 4.220 7.852 1.00 98.50 208 ILE A N 1
ATOM 1592 C CA . ILE A 1 208 ? 0.347 3.038 7.725 1.00 98.50 208 ILE A CA 1
ATOM 1593 C C . ILE A 1 208 ? -0.508 1.779 7.814 1.00 98.50 208 ILE A C 1
ATOM 1595 O O . ILE A 1 208 ? -1.136 1.549 8.848 1.00 98.50 208 ILE A O 1
ATOM 1599 N N . GLU A 1 209 ? -0.481 0.957 6.762 1.00 97.94 209 GLU A N 1
ATOM 1600 C CA . GLU A 1 209 ? -1.059 -0.391 6.780 1.00 97.94 209 GLU A CA 1
ATOM 1601 C C . GLU A 1 209 ? 0.004 -1.432 7.147 1.00 97.94 209 GLU A C 1
ATOM 1603 O O . GLU A 1 209 ? 1.009 -1.570 6.453 1.00 97.94 209 GLU A O 1
ATOM 1608 N N . THR A 1 210 ? -0.213 -2.189 8.223 1.00 97.88 210 THR A N 1
ATOM 1609 C CA . THR A 1 210 ? 0.732 -3.207 8.723 1.00 97.88 210 THR A CA 1
ATOM 1610 C C . THR A 1 210 ? -0.003 -4.450 9.219 1.00 97.88 210 THR A C 1
ATOM 1612 O O . THR A 1 210 ? -1.162 -4.374 9.622 1.00 97.88 210 THR A O 1
ATOM 1615 N N . SER A 1 211 ? 0.671 -5.602 9.232 1.00 97.44 211 SER A N 1
ATOM 1616 C CA . SER A 1 211 ? 0.146 -6.834 9.844 1.00 97.44 211 SER A CA 1
ATOM 1617 C C . SER A 1 211 ? 0.108 -6.789 11.377 1.00 97.44 211 SER A C 1
ATOM 1619 O O . SER A 1 211 ? -0.538 -7.618 12.014 1.00 97.44 211 SER A O 1
ATOM 1621 N N . GLY A 1 212 ? 0.846 -5.857 11.991 1.00 97.25 212 GLY A N 1
ATOM 1622 C CA . GLY A 1 212 ? 1.023 -5.817 13.441 1.00 97.25 212 GLY A CA 1
ATOM 1623 C C . GLY A 1 212 ? 1.866 -6.971 14.003 1.00 97.25 212 GLY A C 1
ATOM 1624 O O . GLY A 1 212 ? 1.860 -7.180 15.216 1.00 97.25 212 GLY A O 1
ATOM 1625 N N . GLU A 1 213 ? 2.611 -7.700 13.164 1.00 97.12 213 GLU A N 1
ATOM 1626 C CA . GLU A 1 213 ? 3.645 -8.644 13.624 1.00 97.12 213 GLU A CA 1
ATOM 1627 C C . GLU A 1 213 ? 4.846 -7.917 14.241 1.00 97.12 213 GLU A C 1
ATOM 1629 O O . GLU A 1 213 ? 5.496 -8.416 15.156 1.00 97.12 213 GLU A O 1
ATOM 1634 N N . ARG A 1 214 ? 5.105 -6.677 13.820 1.00 96.75 214 ARG A N 1
ATOM 1635 C CA . ARG A 1 214 ? 6.127 -5.814 14.423 1.00 96.75 214 ARG A CA 1
ATOM 1636 C C . ARG A 1 214 ? 5.513 -4.836 15.401 1.00 96.75 214 ARG A C 1
ATOM 1638 O O . ARG A 1 214 ? 4.321 -4.547 15.356 1.00 96.75 214 ARG A O 1
ATOM 1645 N N . THR A 1 215 ? 6.347 -4.324 16.305 1.00 97.19 215 THR A N 1
ATOM 1646 C CA . THR A 1 215 ? 5.902 -3.279 17.231 1.00 97.19 215 THR A CA 1
ATOM 1647 C C . THR A 1 215 ? 5.492 -2.030 16.460 1.00 97.19 215 THR A C 1
ATOM 1649 O O . THR A 1 215 ? 6.231 -1.583 15.586 1.00 97.19 215 THR A O 1
ATOM 1652 N N . ILE A 1 216 ? 4.346 -1.455 16.814 1.00 97.94 216 ILE A N 1
ATOM 1653 C CA . ILE A 1 216 ? 3.878 -0.164 16.281 1.00 97.94 216 ILE A CA 1
ATOM 1654 C C . ILE A 1 216 ? 4.062 0.995 17.268 1.00 97.94 216 ILE A C 1
ATOM 1656 O O . ILE A 1 216 ? 3.719 2.137 16.966 1.00 97.94 216 ILE A O 1
ATOM 1660 N N . SER A 1 217 ? 4.607 0.725 18.457 1.00 96.62 217 SER A N 1
ATOM 1661 C CA . SER A 1 217 ? 4.795 1.725 19.519 1.00 96.62 217 SER A CA 1
ATOM 1662 C C . SER A 1 217 ? 5.828 2.809 19.191 1.00 96.62 217 SER A C 1
ATOM 1664 O O . SER A 1 217 ? 5.808 3.875 19.798 1.00 96.62 217 SER A O 1
ATOM 1666 N N . ASN A 1 218 ? 6.722 2.550 18.235 1.00 95.31 218 ASN A N 1
ATOM 1667 C CA . ASN A 1 218 ? 7.748 3.484 17.767 1.00 95.31 218 ASN A CA 1
ATOM 1668 C C . ASN A 1 218 ? 7.293 4.344 16.576 1.00 95.31 218 ASN A C 1
ATOM 1670 O O . ASN A 1 218 ? 8.060 5.192 16.118 1.00 95.31 218 ASN A O 1
ATOM 1674 N N . LEU A 1 219 ? 6.071 4.145 16.070 1.00 98.00 219 LEU A N 1
ATOM 1675 C CA . LEU A 1 219 ? 5.521 4.990 15.018 1.00 98.00 219 LEU A CA 1
ATOM 1676 C C . LEU A 1 219 ? 5.221 6.400 15.551 1.00 98.00 219 LEU A C 1
ATOM 1678 O O . LEU A 1 219 ? 4.749 6.540 16.685 1.00 98.00 219 LEU A O 1
ATOM 1682 N N . PRO A 1 220 ? 5.428 7.454 14.740 1.00 98.12 220 PRO A N 1
ATOM 1683 C CA . PRO A 1 220 ? 5.078 8.812 15.132 1.00 98.12 220 PRO A CA 1
ATOM 1684 C C . PRO A 1 220 ? 3.616 8.931 15.568 1.00 98.12 220 PRO A C 1
ATOM 1686 O O . PRO A 1 220 ? 2.713 8.399 14.923 1.00 98.12 220 PRO A O 1
ATOM 1689 N N . ARG A 1 221 ? 3.358 9.703 16.632 1.00 96.69 221 ARG A N 1
ATOM 1690 C CA . ARG A 1 221 ? 2.012 9.852 17.220 1.00 96.69 221 ARG A CA 1
ATOM 1691 C C . ARG A 1 221 ? 0.955 10.338 16.219 1.00 96.69 221 ARG A C 1
ATOM 1693 O O . ARG A 1 221 ? -0.219 10.043 16.411 1.00 96.69 221 ARG A O 1
ATOM 1700 N N . GLY A 1 222 ? 1.356 11.101 15.200 1.00 97.69 222 GLY A N 1
ATOM 1701 C CA . GLY A 1 222 ? 0.458 11.643 14.176 1.00 97.69 222 GLY A CA 1
ATOM 1702 C C . GLY A 1 222 ? 0.028 10.643 13.098 1.00 97.69 222 GLY A C 1
ATOM 1703 O O . GLY A 1 222 ? -0.915 10.934 12.370 1.00 97.69 222 GLY A O 1
ATOM 1704 N N . VAL A 1 223 ? 0.683 9.481 12.994 1.00 98.56 223 VAL A N 1
ATOM 1705 C CA . VAL A 1 223 ? 0.308 8.436 12.033 1.00 98.56 223 VAL A CA 1
ATOM 1706 C C . VAL A 1 223 ? -1.028 7.816 12.432 1.00 98.56 223 VAL A C 1
ATOM 1708 O O . VAL A 1 223 ? -1.231 7.476 13.599 1.00 98.56 223 VAL A O 1
ATOM 1711 N N . ILE A 1 224 ? -1.906 7.624 11.449 1.00 98.75 224 ILE A N 1
ATOM 1712 C CA . ILE A 1 224 ? -3.088 6.770 11.568 1.00 98.75 224 ILE A CA 1
ATOM 1713 C C . ILE A 1 224 ? -2.670 5.345 11.212 1.00 98.75 224 ILE A C 1
ATOM 1715 O O . ILE A 1 224 ? -2.220 5.078 10.098 1.00 98.75 224 ILE A O 1
ATOM 1719 N N . LYS A 1 225 ? -2.796 4.431 12.167 1.00 98.69 225 LYS A N 1
ATOM 1720 C CA . LYS A 1 225 ? -2.399 3.033 12.001 1.00 98.69 225 LYS A CA 1
ATOM 1721 C C . LYS A 1 225 ? -3.609 2.225 11.564 1.00 98.69 225 LYS A C 1
ATOM 1723 O O . LYS A 1 225 ? -4.644 2.286 12.220 1.00 98.69 225 LYS A O 1
ATOM 1728 N N . ILE A 1 226 ? -3.469 1.460 10.492 1.00 98.56 226 ILE A N 1
ATOM 1729 C CA . ILE A 1 226 ? -4.465 0.492 10.039 1.00 98.56 226 ILE A CA 1
ATOM 1730 C C . ILE A 1 226 ? -3.811 -0.879 10.175 1.00 98.56 226 ILE A C 1
ATOM 1732 O O . ILE A 1 226 ? -2.886 -1.226 9.441 1.00 98.56 226 ILE A O 1
ATOM 1736 N N . VAL A 1 227 ? -4.240 -1.639 11.176 1.00 98.44 227 VAL A N 1
ATOM 1737 C CA . VAL A 1 227 ? -3.585 -2.895 11.546 1.00 98.44 227 VAL A CA 1
ATOM 1738 C C . VAL A 1 227 ? -4.436 -4.074 11.101 1.00 98.44 227 VAL A C 1
ATOM 1740 O O . VAL A 1 227 ? -5.559 -4.228 11.572 1.00 98.44 227 VAL A O 1
ATOM 1743 N N . ASP A 1 228 ? -3.908 -4.900 10.202 1.00 97.69 228 ASP A N 1
ATOM 1744 C CA . ASP A 1 228 ? -4.582 -6.092 9.687 1.00 97.69 228 ASP A CA 1
ATOM 1745 C C . ASP A 1 228 ? -4.194 -7.339 10.490 1.00 97.69 228 ASP A C 1
ATOM 1747 O O . ASP A 1 228 ? -3.142 -7.944 10.256 1.00 97.69 228 ASP A O 1
ATOM 1751 N N . VAL A 1 229 ? -5.056 -7.715 11.438 1.00 98.38 229 VAL A N 1
ATOM 1752 C CA . VAL A 1 229 ? -4.877 -8.913 12.263 1.00 98.38 229 VAL A CA 1
ATOM 1753 C C . VAL A 1 229 ? -5.195 -10.138 11.409 1.00 98.38 229 VAL A C 1
ATOM 1755 O O . VAL A 1 229 ? -6.342 -10.393 11.028 1.00 98.38 229 VAL A O 1
ATOM 1758 N N . LYS A 1 230 ? -4.154 -10.913 11.104 1.00 98.00 230 LYS A N 1
ATOM 1759 C CA . LYS A 1 230 ? -4.238 -12.064 10.205 1.00 98.00 230 LYS A CA 1
ATOM 1760 C C . LYS A 1 230 ? -5.110 -13.166 10.804 1.00 98.00 230 LYS A C 1
ATOM 1762 O O . LYS A 1 230 ? -4.836 -13.685 11.883 1.00 98.00 230 LYS A O 1
ATOM 1767 N N . CYS A 1 231 ? -6.185 -13.497 10.092 1.00 98.25 231 CYS A N 1
ATOM 1768 C CA . CYS A 1 231 ? -7.119 -14.545 10.490 1.00 98.25 231 CYS A CA 1
ATOM 1769 C C . CYS A 1 231 ? -6.538 -15.948 10.218 1.00 98.25 231 CYS A C 1
ATOM 1771 O O . CYS A 1 231 ? -5.623 -16.073 9.398 1.00 98.25 231 CYS A O 1
ATOM 1773 N N . PRO A 1 232 ? -7.045 -17.014 10.866 1.00 98.06 232 PRO A N 1
ATOM 1774 C CA 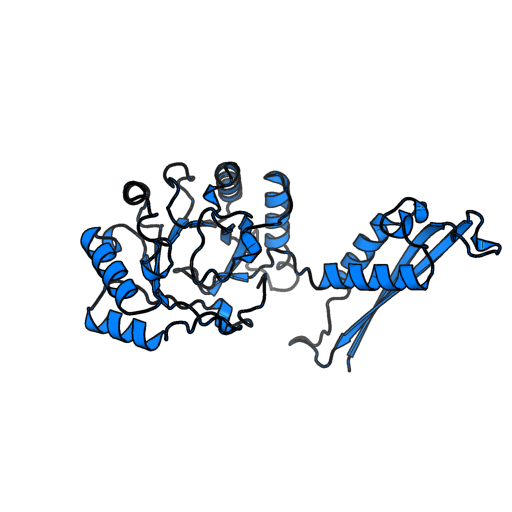. PRO A 1 232 ? -6.462 -18.350 10.787 1.00 98.06 232 PRO A CA 1
ATOM 1775 C C . PRO A 1 232 ? -6.252 -18.914 9.385 1.00 98.06 232 PRO A C 1
ATOM 1777 O O . PRO A 1 232 ? -5.214 -19.523 9.123 1.00 98.06 232 PRO A O 1
ATOM 1780 N N . ASP A 1 233 ? -7.201 -18.712 8.476 1.00 97.00 233 ASP A N 1
ATOM 1781 C CA . ASP A 1 233 ? -7.117 -19.305 7.144 1.00 97.00 233 ASP A CA 1
ATOM 1782 C C . ASP A 1 233 ? -6.092 -18.569 6.256 1.00 97.00 233 ASP A C 1
ATOM 1784 O O . ASP A 1 233 ? -5.680 -19.087 5.214 1.00 97.00 233 ASP A O 1
ATOM 1788 N N . SER A 1 234 ? -5.586 -17.406 6.703 1.00 96.12 234 SER A N 1
ATOM 1789 C CA . SER A 1 234 ? -4.524 -16.668 6.006 1.00 96.12 234 SER A CA 1
ATOM 1790 C C . SER A 1 234 ? -3.217 -17.453 5.932 1.00 96.12 234 SER A C 1
ATOM 1792 O O . SER A 1 234 ? -2.332 -17.057 5.184 1.00 96.12 234 SER A O 1
ATOM 1794 N N . GLY A 1 235 ? -3.076 -18.535 6.703 1.00 96.38 235 GLY A N 1
ATOM 1795 C CA . GLY A 1 235 ? -1.840 -19.305 6.822 1.00 96.38 235 GLY A CA 1
ATOM 1796 C C . GLY A 1 235 ? -0.817 -18.680 7.772 1.00 96.38 235 GLY A C 1
ATOM 1797 O O . GLY A 1 235 ? 0.200 -19.305 8.046 1.00 96.38 235 GLY A O 1
ATOM 1798 N N . GLU A 1 236 ? -1.108 -17.492 8.310 1.00 96.12 236 GLU A N 1
ATOM 1799 C CA . GLU A 1 236 ? -0.258 -16.749 9.247 1.00 96.12 236 GLU A CA 1
ATOM 1800 C C . GLU A 1 236 ? -1.031 -16.393 10.539 1.00 96.12 236 GLU A C 1
ATOM 1802 O O . GLU A 1 236 ? -1.111 -15.217 10.901 1.00 96.12 236 GLU A O 1
ATOM 1807 N N . PRO A 1 237 ? -1.678 -17.366 11.224 1.00 94.06 237 PRO A N 1
ATOM 1808 C CA . PRO A 1 237 ? -2.321 -17.111 12.513 1.00 94.06 237 PRO A CA 1
ATOM 1809 C C . PRO A 1 237 ? -1.303 -16.705 13.579 1.00 94.06 237 PRO A C 1
ATOM 1811 O O . PRO A 1 237 ? -0.124 -17.041 13.493 1.00 94.06 237 PRO A O 1
ATOM 1814 N N . ASP A 1 238 ? -1.788 -16.048 14.634 1.00 93.69 238 ASP A N 1
ATOM 1815 C CA . ASP A 1 238 ? -1.032 -15.769 15.864 1.00 93.69 238 ASP A CA 1
ATOM 1816 C C . ASP A 1 238 ? 0.239 -14.917 15.677 1.00 93.69 238 ASP A C 1
ATOM 1818 O O . ASP A 1 238 ? 1.032 -14.759 16.605 1.00 93.69 238 ASP A O 1
ATOM 1822 N N . THR A 1 239 ? 0.429 -14.308 14.502 1.00 96.31 239 THR A N 1
ATOM 1823 C CA . THR A 1 239 ? 1.562 -13.409 14.238 1.00 96.31 239 THR A CA 1
ATOM 1824 C C . THR A 1 239 ? 1.359 -12.020 14.835 1.00 96.31 239 THR A C 1
ATOM 1826 O O . THR A 1 239 ? 2.325 -11.284 15.011 1.00 96.31 239 THR A O 1
ATOM 1829 N N . PHE A 1 240 ? 0.118 -11.626 15.136 1.00 97.75 240 PHE A N 1
ATOM 1830 C CA . PHE A 1 240 ? -0.183 -10.311 15.693 1.00 97.75 240 PHE A CA 1
ATOM 1831 C C . PHE A 1 240 ? 0.351 -10.172 17.124 1.00 97.75 240 PHE A C 1
ATOM 1833 O O . PHE A 1 240 ? 0.008 -10.949 18.015 1.00 97.75 240 PHE A O 1
ATOM 1840 N N . ARG A 1 241 ? 1.142 -9.124 17.376 1.00 98.00 241 ARG A N 1
ATOM 1841 C CA . ARG A 1 241 ? 1.639 -8.823 18.723 1.00 98.00 241 ARG A CA 1
ATOM 1842 C C . ARG A 1 241 ? 0.568 -8.123 19.539 1.00 98.00 241 ARG A C 1
ATOM 1844 O O . ARG A 1 241 ? 0.296 -6.947 19.317 1.00 98.00 241 ARG A O 1
ATOM 1851 N N . VAL A 1 242 ? -0.010 -8.818 20.514 1.00 97.62 242 VAL A N 1
ATOM 1852 C CA . VAL A 1 242 ? -1.112 -8.298 21.342 1.00 97.62 242 VAL A CA 1
ATOM 1853 C C . VAL A 1 242 ? -0.736 -7.000 22.068 1.00 97.62 242 VAL A C 1
ATOM 1855 O O . VAL A 1 242 ? -1.595 -6.138 22.242 1.00 97.62 242 VAL A O 1
ATOM 1858 N N . GLU A 1 243 ? 0.543 -6.788 22.405 1.00 97.75 243 GLU A N 1
ATOM 1859 C CA . GLU A 1 243 ? 1.016 -5.538 23.025 1.00 97.75 243 GLU A CA 1
ATOM 1860 C C . GLU A 1 243 ? 0.809 -4.309 22.123 1.00 97.75 243 GLU A C 1
ATOM 1862 O O . GLU A 1 243 ? 0.735 -3.180 22.606 1.00 97.75 243 GLU A O 1
ATOM 1867 N N . ASN A 1 244 ? 0.665 -4.502 20.808 1.00 98.31 244 ASN A N 1
ATOM 1868 C CA . ASN A 1 244 ? 0.344 -3.414 19.889 1.00 98.31 244 ASN A CA 1
ATOM 1869 C C . ASN A 1 244 ? -1.013 -2.772 20.190 1.00 98.31 244 ASN A C 1
ATOM 1871 O O . ASN A 1 244 ? -1.202 -1.603 19.860 1.00 98.31 244 ASN A O 1
ATOM 1875 N N . LEU A 1 245 ? -1.935 -3.475 20.857 1.00 98.25 245 LEU A N 1
ATOM 1876 C CA . LEU A 1 245 ? -3.211 -2.898 21.286 1.00 98.25 245 LEU A CA 1
ATOM 1877 C C . LEU A 1 245 ? -3.037 -1.716 22.253 1.00 98.25 245 LEU A C 1
ATOM 1879 O O . LEU A 1 245 ? -3.917 -0.857 22.316 1.00 98.25 245 LEU A O 1
ATOM 1883 N N . ASP A 1 246 ? -1.920 -1.636 22.978 1.00 97.62 246 ASP A N 1
ATOM 1884 C CA . ASP A 1 246 ? -1.623 -0.520 23.886 1.00 97.62 246 ASP A CA 1
ATOM 1885 C C . ASP A 1 246 ? -1.094 0.719 23.147 1.00 97.62 246 ASP A C 1
ATOM 1887 O O . ASP A 1 246 ? -1.123 1.829 23.675 1.00 97.62 246 ASP A O 1
ATOM 1891 N N . ALA A 1 247 ? -0.647 0.545 21.901 1.00 97.50 247 ALA A N 1
ATOM 1892 C CA . ALA A 1 247 ? -0.179 1.618 21.027 1.00 97.50 247 ALA A CA 1
ATOM 1893 C C . ALA A 1 247 ? -1.267 2.138 20.066 1.00 97.50 247 ALA A C 1
ATOM 1895 O O . ALA A 1 247 ? -0.980 3.008 19.234 1.00 97.50 247 ALA A O 1
ATOM 1896 N N . LEU A 1 248 ? -2.493 1.615 20.156 1.00 98.25 248 LEU A N 1
ATOM 1897 C CA . LEU A 1 248 ? -3.638 2.017 19.339 1.00 98.25 248 LEU A CA 1
ATOM 1898 C C . LEU A 1 248 ? -4.579 2.948 20.106 1.00 98.25 248 LEU A C 1
ATOM 1900 O O . LEU A 1 248 ? -4.852 2.738 21.287 1.00 98.25 248 LEU A O 1
ATOM 1904 N N . ASP A 1 249 ? -5.117 3.952 19.416 1.00 97.62 249 ASP A N 1
ATOM 1905 C CA . ASP A 1 249 ? -6.128 4.854 19.975 1.00 97.62 249 ASP A CA 1
ATOM 1906 C C . ASP A 1 249 ? -7.262 5.180 18.984 1.00 97.62 249 ASP A C 1
ATOM 1908 O O . ASP A 1 249 ? -7.390 4.592 17.910 1.00 97.62 249 ASP A O 1
ATOM 1912 N N . ARG A 1 250 ? -8.124 6.135 19.357 1.00 98.06 250 ARG A N 1
ATOM 1913 C CA . ARG A 1 250 ? -9.359 6.492 18.639 1.00 98.06 250 ARG A CA 1
ATOM 1914 C C . ARG A 1 250 ? -9.166 7.072 17.234 1.00 98.06 250 ARG A C 1
ATOM 1916 O O . ARG A 1 250 ? -10.183 7.348 16.601 1.00 98.06 250 ARG A O 1
ATOM 1923 N N . LYS A 1 251 ? -7.934 7.288 16.756 1.00 98.06 251 LYS A N 1
ATOM 1924 C CA . LYS A 1 251 ? -7.669 7.645 15.348 1.00 98.06 251 LYS A CA 1
ATOM 1925 C C . LYS A 1 251 ? -7.336 6.434 14.474 1.00 98.06 251 LYS A C 1
ATOM 1927 O O . LYS A 1 251 ? -7.425 6.552 13.258 1.00 98.06 251 LYS A O 1
ATOM 1932 N N . ASP A 1 252 ? -6.917 5.333 15.094 1.00 98.81 252 ASP A N 1
ATOM 1933 C CA . ASP A 1 252 ? -6.398 4.144 14.425 1.00 98.81 252 ASP A CA 1
ATOM 1934 C C . ASP A 1 252 ? -7.545 3.192 14.040 1.00 98.81 252 ASP A C 1
ATOM 1936 O O . ASP A 1 252 ? -8.681 3.353 14.490 1.00 98.81 252 ASP A O 1
ATOM 1940 N N . GLU A 1 253 ? -7.262 2.192 13.212 1.00 98.81 253 GLU A N 1
ATOM 1941 C CA . GLU A 1 253 ? -8.220 1.187 12.754 1.00 98.81 253 GLU A CA 1
ATOM 1942 C C . GLU A 1 253 ? -7.631 -0.220 12.872 1.00 98.81 253 GLU A C 1
ATOM 1944 O O . GLU A 1 253 ? -6.424 -0.427 12.731 1.00 98.81 253 GLU A O 1
ATOM 1949 N N . ILE A 1 254 ? -8.502 -1.202 13.106 1.00 98.75 254 ILE A N 1
ATOM 1950 C CA . ILE A 1 254 ? -8.150 -2.622 13.028 1.00 98.75 254 ILE A CA 1
ATOM 1951 C C . ILE A 1 254 ? -8.971 -3.254 11.913 1.00 98.75 254 ILE A C 1
ATOM 1953 O O . ILE A 1 254 ? -10.185 -3.064 11.841 1.00 98.75 254 ILE A O 1
ATOM 1957 N N . LYS A 1 255 ? -8.301 -4.012 11.053 1.00 98.19 255 LYS A N 1
ATOM 1958 C CA . LYS A 1 255 ? -8.870 -4.711 9.907 1.00 98.19 255 LYS A CA 1
ATOM 1959 C C . LYS A 1 255 ? -8.715 -6.219 10.106 1.00 98.19 255 LYS A C 1
ATOM 1961 O O . LYS A 1 255 ? -7.728 -6.675 10.673 1.00 98.19 255 LYS A O 1
ATOM 1966 N N . PHE A 1 256 ? -9.704 -6.966 9.635 1.00 98.56 256 PHE A N 1
ATOM 1967 C CA . PHE A 1 256 ? -9.658 -8.415 9.494 1.00 98.56 256 PHE A CA 1
ATOM 1968 C C . PHE A 1 256 ? -10.069 -8.766 8.071 1.00 98.56 256 PHE A C 1
ATOM 1970 O O . PHE A 1 256 ? -11.137 -8.343 7.615 1.00 98.56 256 PHE A O 1
ATOM 1977 N N . VAL A 1 257 ? -9.239 -9.540 7.375 1.00 97.88 257 VAL A N 1
ATOM 1978 C CA . VAL A 1 257 ? -9.579 -10.100 6.063 1.00 97.88 257 VAL A CA 1
ATOM 1979 C C . VAL A 1 257 ? -10.095 -11.529 6.245 1.00 97.88 257 VAL A C 1
ATOM 1981 O O . VAL A 1 257 ? -9.359 -12.407 6.685 1.00 97.88 257 VAL A O 1
ATOM 1984 N N . VAL A 1 258 ? -11.367 -11.745 5.912 1.00 98.31 258 VAL A N 1
ATOM 1985 C CA . VAL A 1 258 ? -12.155 -12.937 6.246 1.00 98.31 258 VAL A CA 1
ATOM 1986 C C . VAL A 1 258 ? -12.405 -13.773 4.993 1.00 98.31 258 VAL A C 1
ATOM 1988 O O . VAL A 1 258 ? -13.002 -13.290 4.029 1.00 98.31 258 VAL A O 1
ATOM 1991 N N . SER A 1 259 ? -11.953 -15.028 4.990 1.00 97.12 259 SER A N 1
ATOM 1992 C CA . SER A 1 259 ? -12.152 -15.961 3.869 1.00 97.12 259 SER A CA 1
ATOM 1993 C C . SER A 1 259 ? -13.377 -16.867 4.024 1.00 97.12 259 SER A C 1
ATOM 1995 O O . SER A 1 259 ? -13.883 -17.401 3.038 1.00 97.12 259 SER A O 1
ATOM 1997 N N . GLY A 1 260 ? -13.875 -17.026 5.250 1.00 97.56 260 GLY A N 1
ATOM 1998 C CA . GLY A 1 260 ? -14.985 -17.915 5.562 1.00 97.56 260 GLY A CA 1
ATOM 1999 C C . GLY A 1 260 ? -15.378 -17.871 7.035 1.00 97.56 260 GLY A C 1
ATOM 2000 O O . GLY A 1 260 ? -14.998 -16.967 7.782 1.00 97.56 260 GLY A O 1
ATOM 2001 N N . ARG A 1 261 ? -16.169 -18.861 7.465 1.00 98.00 261 ARG A N 1
ATOM 2002 C CA . ARG A 1 261 ? -16.800 -18.846 8.793 1.00 98.00 261 ARG A CA 1
ATOM 2003 C C . ARG A 1 261 ? -15.793 -18.895 9.946 1.00 98.00 261 ARG A C 1
ATOM 2005 O O . ARG A 1 261 ? -15.991 -18.203 10.939 1.00 98.00 261 ARG A O 1
ATOM 2012 N N . ARG A 1 262 ? -14.713 -19.666 9.800 1.00 98.19 262 ARG A N 1
ATOM 2013 C CA . ARG A 1 262 ? -13.657 -19.794 10.816 1.00 98.19 262 ARG A CA 1
ATOM 2014 C C . ARG A 1 262 ? -12.954 -18.460 11.074 1.00 98.19 262 ARG A C 1
ATOM 2016 O O . ARG A 1 262 ? -12.803 -18.066 12.227 1.00 98.19 262 ARG A O 1
ATOM 2023 N N . ASP A 1 263 ? -12.583 -17.751 10.011 1.00 98.56 263 ASP A N 1
ATOM 2024 C CA . ASP A 1 263 ? -12.005 -16.408 10.109 1.00 98.56 263 ASP A CA 1
ATOM 2025 C C . ASP A 1 263 ? -12.983 -15.403 10.728 1.00 98.56 263 ASP A C 1
ATOM 2027 O O . ASP A 1 263 ? -12.580 -14.579 11.545 1.00 98.56 263 ASP A O 1
ATOM 2031 N N . TYR A 1 264 ? -14.271 -15.477 10.374 1.00 98.75 264 TYR A N 1
ATOM 2032 C CA . TYR A 1 264 ? -15.295 -14.598 10.940 1.00 98.75 264 TYR A CA 1
ATOM 2033 C C . TYR A 1 264 ? -15.434 -14.784 12.454 1.00 98.75 264 TYR A C 1
ATOM 2035 O O . TYR A 1 264 ? -15.450 -13.802 13.194 1.00 98.75 264 TYR A O 1
ATOM 2043 N N . GLU A 1 265 ? -15.527 -16.033 12.917 1.00 98.75 265 GLU A N 1
ATOM 2044 C CA . GLU A 1 265 ? -15.656 -16.348 14.343 1.00 98.75 265 GLU A CA 1
ATOM 2045 C C . GLU A 1 265 ? -14.420 -15.891 15.116 1.00 98.75 265 GLU A C 1
ATOM 2047 O O . GLU A 1 265 ? -14.558 -15.235 16.146 1.00 98.75 265 GLU A O 1
ATOM 2052 N N . PHE A 1 266 ? -13.224 -16.115 14.564 1.00 98.75 266 PHE A N 1
ATOM 2053 C CA . PHE A 1 266 ? -11.986 -15.570 15.117 1.00 98.75 266 PHE A CA 1
ATOM 2054 C C . PHE A 1 266 ? -12.016 -14.037 15.211 1.00 98.75 266 PHE A C 1
ATOM 2056 O O . PHE A 1 266 ? -11.774 -13.480 16.281 1.00 98.75 266 PHE A O 1
ATOM 2063 N N . ALA A 1 267 ? -12.339 -13.342 14.116 1.00 98.75 267 ALA A N 1
ATOM 2064 C CA . ALA A 1 267 ? -12.354 -11.882 14.070 1.00 98.75 267 ALA A CA 1
ATOM 2065 C C . ALA A 1 267 ? -13.376 -11.293 15.053 1.00 98.75 267 ALA A C 1
ATOM 2067 O O . ALA A 1 267 ? -13.089 -10.311 15.748 1.00 98.75 267 ALA A O 1
ATOM 2068 N N . ARG A 1 268 ? -14.563 -11.905 15.152 1.00 98.81 268 ARG A N 1
ATOM 2069 C CA . ARG A 1 268 ? -15.591 -11.550 16.134 1.00 98.81 268 ARG A CA 1
ATOM 2070 C C . ARG A 1 268 ? -15.075 -11.727 17.554 1.00 98.81 268 ARG A C 1
ATOM 2072 O O . ARG A 1 268 ? -15.147 -10.782 18.339 1.00 98.81 268 ARG A O 1
ATOM 2079 N N . ASP A 1 269 ? -14.592 -12.918 17.885 1.00 98.69 269 ASP A N 1
ATOM 2080 C CA . ASP A 1 269 ? -14.212 -13.262 19.252 1.00 98.69 269 ASP A CA 1
ATOM 2081 C C . ASP A 1 269 ? -13.037 -12.389 19.705 1.00 98.69 269 ASP A C 1
ATOM 2083 O O . ASP A 1 269 ? -13.093 -11.807 20.788 1.00 98.69 269 ASP A O 1
ATOM 2087 N N . PHE A 1 270 ? -12.050 -12.159 18.832 1.00 98.62 270 PHE A N 1
ATOM 2088 C CA . PHE A 1 270 ? -10.951 -11.225 19.077 1.00 98.62 270 PHE A CA 1
ATOM 2089 C C . PHE A 1 270 ? -11.460 -9.790 19.300 1.00 98.62 270 PHE A C 1
ATOM 2091 O O . PHE A 1 270 ? -11.047 -9.108 20.242 1.00 98.62 270 PHE A O 1
ATOM 2098 N N . THR A 1 271 ? -12.400 -9.329 18.466 1.00 98.62 271 THR A N 1
ATOM 2099 C CA . THR A 1 271 ? -13.009 -7.994 18.587 1.00 98.62 271 THR A CA 1
ATOM 2100 C C . THR A 1 271 ? -13.687 -7.794 19.940 1.00 98.62 271 THR A C 1
ATOM 2102 O O . THR A 1 271 ? -13.492 -6.753 20.577 1.00 98.62 271 THR A O 1
ATOM 2105 N N . LEU A 1 272 ? -14.463 -8.784 20.385 1.00 98.50 272 LEU A N 1
ATOM 2106 C CA . LEU A 1 272 ? -15.197 -8.743 21.648 1.00 98.50 272 LEU A CA 1
ATOM 2107 C C . LEU A 1 272 ? -14.262 -8.886 22.853 1.00 98.50 272 LEU A C 1
ATOM 2109 O O . LEU A 1 272 ? -14.332 -8.073 23.774 1.00 98.50 272 LEU A O 1
ATOM 2113 N N . GLN A 1 273 ? -13.358 -9.868 22.826 1.00 98.31 273 GLN A N 1
ATOM 2114 C CA . GLN A 1 273 ? -12.406 -10.150 23.901 1.00 98.31 273 GLN A CA 1
ATOM 2115 C C . GLN A 1 273 ? -11.537 -8.933 24.232 1.00 98.31 273 GLN A C 1
ATOM 2117 O O . GLN A 1 273 ? -11.274 -8.658 25.403 1.00 98.31 273 GLN A O 1
ATOM 2122 N N . HIS A 1 274 ? -11.100 -8.193 23.212 1.00 98.19 274 HIS A N 1
ATOM 2123 C CA . HIS A 1 274 ? -10.192 -7.058 23.381 1.00 98.19 274 HIS A CA 1
ATOM 2124 C C . HIS A 1 274 ? -10.890 -5.689 23.403 1.00 98.19 274 HIS A C 1
ATOM 2126 O O . HIS A 1 274 ? -10.210 -4.660 23.500 1.00 98.19 274 HIS A O 1
ATOM 2132 N N . GLY A 1 275 ? -12.229 -5.652 23.329 1.00 98.12 275 GLY A N 1
ATOM 2133 C CA . GLY A 1 275 ? -13.009 -4.410 23.347 1.00 98.12 275 GLY A CA 1
ATOM 2134 C C . GLY A 1 275 ? -12.597 -3.440 22.237 1.00 98.12 275 GLY A C 1
ATOM 2135 O O . GLY A 1 275 ? -12.426 -2.239 22.472 1.00 98.12 275 GLY A O 1
ATOM 2136 N N . LEU A 1 276 ? -12.347 -3.960 21.029 1.00 98.56 276 LEU A N 1
ATOM 2137 C CA . LEU A 1 276 ? -11.704 -3.176 19.971 1.00 98.56 276 LEU A CA 1
ATOM 2138 C C . LEU A 1 276 ? -12.558 -1.984 19.522 1.00 98.56 276 LEU A C 1
ATOM 2140 O O . LEU A 1 276 ? -12.022 -0.900 19.299 1.00 98.56 276 LEU A O 1
ATOM 2144 N N . ALA A 1 277 ? -13.883 -2.139 19.467 1.00 97.19 277 ALA A N 1
ATOM 2145 C CA . ALA A 1 277 ? -14.802 -1.074 19.056 1.00 97.19 277 ALA A CA 1
ATOM 2146 C C . ALA A 1 277 ? -14.731 0.176 19.959 1.00 97.19 277 ALA A C 1
ATOM 2148 O O . ALA A 1 277 ? -14.965 1.300 19.508 1.00 97.19 277 ALA A O 1
ATOM 2149 N N . GLN A 1 278 ? -14.380 0.001 21.237 1.00 97.31 278 GLN A N 1
ATOM 2150 C CA . GLN A 1 278 ? -14.177 1.096 22.185 1.00 97.31 278 GLN A CA 1
ATOM 2151 C C . GLN A 1 278 ? -12.762 1.680 22.086 1.00 97.31 278 GLN A C 1
ATOM 2153 O O . GLN A 1 278 ? -12.574 2.876 22.313 1.00 97.31 278 GLN A O 1
ATOM 2158 N N . ARG A 1 279 ? -11.778 0.866 21.696 1.00 97.88 279 ARG A N 1
ATOM 2159 C CA . ARG A 1 279 ? -10.359 1.234 21.652 1.00 97.88 279 ARG A CA 1
ATOM 2160 C C . ARG A 1 279 ? -9.977 2.063 20.424 1.00 97.88 279 ARG A C 1
ATOM 2162 O O . ARG A 1 279 ? -9.307 3.082 20.575 1.00 97.88 279 ARG A O 1
ATOM 2169 N N . VAL A 1 280 ? -10.419 1.652 19.237 1.00 98.62 280 VAL A N 1
ATOM 2170 C CA . VAL A 1 280 ? -10.003 2.246 17.952 1.00 98.62 280 VAL A CA 1
ATOM 2171 C C . VAL A 1 280 ? -11.124 3.033 17.277 1.00 98.62 280 VAL A C 1
ATOM 2173 O O . VAL A 1 280 ? -12.277 2.962 17.701 1.00 98.62 280 VAL A O 1
ATOM 2176 N N . HIS A 1 281 ? -10.805 3.817 16.243 1.00 98.44 281 HIS A N 1
ATOM 2177 C CA . HIS A 1 281 ? -11.808 4.558 15.472 1.00 98.44 281 HIS A CA 1
ATOM 2178 C C . HIS A 1 281 ? -12.861 3.616 14.886 1.00 98.44 281 HIS A C 1
ATOM 2180 O O . HIS A 1 281 ? -14.061 3.855 15.033 1.00 98.44 281 HIS A O 1
ATOM 2186 N N . GLN A 1 282 ? -12.385 2.547 14.245 1.00 98.50 282 GLN A N 1
ATOM 2187 C CA . GLN A 1 282 ? -13.203 1.587 13.527 1.00 98.50 282 GLN A CA 1
ATOM 2188 C C . GLN A 1 282 ? -12.544 0.204 13.531 1.00 98.50 282 GLN A C 1
ATOM 2190 O O . GLN A 1 282 ? -11.334 0.072 13.353 1.00 98.50 282 GLN A O 1
ATOM 2195 N N . VAL A 1 283 ? -13.371 -0.829 13.692 1.00 98.81 283 VAL A N 1
ATOM 2196 C CA . VAL A 1 283 ? -13.018 -2.214 13.356 1.00 98.81 283 VAL A CA 1
ATOM 2197 C C . VAL A 1 283 ? -13.662 -2.550 12.015 1.00 98.81 283 VAL A C 1
ATOM 2199 O O . VAL A 1 283 ? -14.857 -2.292 11.834 1.00 98.81 283 VAL A O 1
ATOM 2202 N N . VAL A 1 284 ? -12.882 -3.078 11.076 1.00 98.75 284 VAL A N 1
ATOM 2203 C CA . VAL A 1 284 ? -13.292 -3.342 9.693 1.00 98.75 284 VAL A CA 1
ATOM 2204 C C . VAL A 1 284 ? -13.165 -4.829 9.390 1.00 98.75 284 VAL A C 1
ATOM 2206 O O . VAL A 1 284 ? -12.079 -5.391 9.486 1.00 98.75 284 VAL A O 1
ATOM 2209 N N . PHE A 1 285 ? -14.259 -5.469 8.989 1.00 98.69 285 PHE A N 1
ATOM 2210 C CA . PHE A 1 285 ? -14.248 -6.841 8.480 1.00 98.69 285 PHE A CA 1
ATOM 2211 C C . PHE A 1 285 ? -14.379 -6.780 6.964 1.00 98.69 285 PHE A C 1
ATOM 2213 O O . PHE A 1 285 ? -15.361 -6.238 6.455 1.00 98.69 285 PHE A O 1
ATOM 2220 N N . SER A 1 286 ? -13.393 -7.313 6.249 1.00 97.88 286 SER A N 1
ATOM 2221 C CA . SER A 1 286 ? -13.350 -7.289 4.787 1.00 97.88 286 SER A CA 1
ATOM 2222 C C . SER A 1 286 ? -13.330 -8.707 4.230 1.00 97.88 286 SER A C 1
ATOM 2224 O O . SER A 1 286 ? -12.561 -9.525 4.728 1.00 97.88 286 SER A O 1
ATOM 2226 N N . PRO A 1 287 ? -14.137 -9.043 3.212 1.00 97.56 287 PRO A N 1
ATOM 2227 C CA . PRO A 1 287 ? -14.091 -10.367 2.615 1.00 97.56 287 PRO A CA 1
ATOM 2228 C C . PRO A 1 287 ? -12.823 -10.515 1.767 1.00 97.56 287 PRO A C 1
ATOM 2230 O O . PRO A 1 287 ? -12.421 -9.573 1.078 1.00 97.56 287 PRO A O 1
ATOM 2233 N N . VAL A 1 288 ? -12.220 -11.705 1.757 1.00 96.00 288 VAL A N 1
ATOM 2234 C CA . VAL A 1 288 ? -11.171 -12.039 0.782 1.00 96.00 288 VAL A CA 1
ATOM 2235 C C . VAL A 1 288 ? -11.735 -11.875 -0.625 1.00 96.00 288 VAL A C 1
ATOM 2237 O O . VAL A 1 288 ? -12.736 -12.496 -0.980 1.00 96.00 288 VAL A O 1
ATOM 2240 N N . HIS A 1 289 ? -11.083 -11.070 -1.459 1.00 91.38 289 HIS A N 1
ATOM 2241 C CA . HIS A 1 289 ? -11.449 -10.980 -2.868 1.00 91.38 289 HIS A CA 1
ATOM 2242 C C . HIS A 1 289 ? -10.982 -12.220 -3.635 1.00 91.38 289 HIS A C 1
ATOM 2244 O O . HIS A 1 289 ? -9.894 -12.744 -3.384 1.00 91.38 289 HIS A O 1
ATOM 2250 N N . ALA A 1 290 ? -11.796 -12.672 -4.589 1.00 88.88 290 ALA A N 1
ATOM 2251 C CA . ALA A 1 290 ? -11.447 -13.789 -5.460 1.00 88.88 290 ALA A CA 1
ATOM 2252 C C . ALA A 1 290 ? -10.165 -13.484 -6.246 1.00 88.88 290 ALA A C 1
ATOM 2254 O O . ALA A 1 290 ? -9.987 -12.366 -6.729 1.00 88.88 290 ALA A O 1
ATOM 2255 N N . ASP A 1 291 ? -9.279 -14.467 -6.396 1.00 83.69 291 ASP A N 1
ATOM 2256 C CA . ASP A 1 291 ? -8.119 -14.298 -7.269 1.00 83.69 291 ASP A CA 1
ATOM 2257 C C . ASP A 1 291 ? -8.586 -14.233 -8.730 1.00 83.69 291 ASP A C 1
ATOM 2259 O O . ASP A 1 291 ? -9.227 -15.182 -9.192 1.00 83.69 291 ASP A O 1
ATOM 2263 N N . PRO A 1 292 ? -8.226 -13.194 -9.507 1.00 74.12 292 PRO A N 1
ATOM 2264 C CA . PRO A 1 292 ? -8.502 -13.160 -10.942 1.00 74.12 292 PRO A CA 1
ATOM 2265 C C . PRO A 1 292 ? -7.958 -14.373 -11.704 1.00 74.12 292 PRO A C 1
ATOM 2267 O O . PRO A 1 292 ? -8.484 -14.714 -12.761 1.00 74.12 292 PRO A O 1
ATOM 2270 N N . LYS A 1 293 ? -6.900 -15.020 -11.193 1.00 78.06 293 LYS A N 1
ATOM 2271 C CA . LYS A 1 293 ? -6.317 -16.234 -11.788 1.00 78.06 293 LYS A CA 1
ATOM 2272 C C . LYS A 1 293 ? -6.915 -17.536 -11.242 1.00 78.06 293 LYS A C 1
ATOM 2274 O O . LYS A 1 293 ? -6.553 -18.605 -11.725 1.00 78.06 293 LYS A O 1
ATOM 2279 N N . GLY A 1 294 ? -7.828 -17.461 -10.273 1.00 84.44 294 GLY A N 1
ATOM 2280 C CA . GLY A 1 294 ? -8.527 -18.614 -9.706 1.00 84.44 294 GLY A CA 1
ATOM 2281 C C . GLY A 1 294 ? -7.734 -19.432 -8.683 1.00 84.44 294 GLY A C 1
ATOM 2282 O O . GLY A 1 294 ? -8.142 -20.550 -8.382 1.00 84.44 294 GLY A O 1
ATOM 2283 N N . SER A 1 295 ? -6.630 -18.915 -8.130 1.00 86.00 295 SER A N 1
ATOM 2284 C CA . SER A 1 295 ? -5.841 -19.623 -7.103 1.00 86.00 295 SER A CA 1
ATOM 2285 C C . SER A 1 295 ? -6.598 -19.778 -5.777 1.00 86.00 295 SER A C 1
ATOM 2287 O O . SER A 1 295 ? -6.321 -20.703 -5.017 1.00 86.00 295 SER A O 1
ATOM 2289 N N . TRP A 1 296 ? -7.566 -18.898 -5.501 1.00 89.00 296 TRP A N 1
ATOM 2290 C CA . TRP A 1 296 ? -8.507 -19.007 -4.385 1.00 89.00 296 TRP A CA 1
ATOM 2291 C C . TRP A 1 296 ? -9.876 -18.408 -4.755 1.00 89.00 296 TRP A C 1
ATOM 2293 O O . TRP A 1 296 ? -9.946 -17.478 -5.565 1.00 89.00 296 TRP A O 1
ATOM 2303 N N . PRO A 1 297 ? -10.977 -18.912 -4.164 1.00 90.00 297 PRO A N 1
ATOM 2304 C CA . PRO A 1 297 ? -12.335 -18.551 -4.579 1.00 90.00 297 PRO A CA 1
ATOM 2305 C C . PRO A 1 297 ? -12.805 -17.173 -4.085 1.00 90.00 297 PRO A C 1
ATOM 2307 O O . PRO A 1 297 ? -13.720 -16.600 -4.671 1.00 90.00 297 PRO A O 1
ATOM 2310 N N . GLY A 1 298 ? -12.196 -16.639 -3.022 1.00 92.56 298 GLY A N 1
ATOM 2311 C CA . GLY A 1 298 ? -12.697 -15.456 -2.316 1.00 92.56 298 GLY A CA 1
ATOM 2312 C C . GLY A 1 298 ? -13.989 -15.716 -1.531 1.00 92.56 298 GLY A C 1
ATOM 2313 O O . GLY A 1 298 ? -14.514 -16.827 -1.511 1.00 92.56 298 GLY A O 1
ATOM 2314 N N . MET A 1 299 ? -14.497 -14.668 -0.884 1.00 95.00 299 MET A N 1
ATOM 2315 C CA . MET A 1 299 ? -15.719 -14.669 -0.082 1.00 95.00 299 MET A CA 1
ATOM 2316 C C . MET A 1 299 ? -16.698 -13.611 -0.608 1.00 95.00 299 MET A C 1
ATOM 2318 O O . MET A 1 299 ? -16.310 -12.504 -0.987 1.00 95.00 299 MET A O 1
ATOM 2322 N N . LYS A 1 300 ? -18.000 -13.920 -0.617 1.00 95.38 300 LYS A N 1
ATOM 2323 C CA . LYS A 1 300 ? -19.030 -12.944 -0.996 1.00 95.38 300 LYS A CA 1
ATOM 2324 C C . LYS A 1 300 ? -19.237 -11.929 0.128 1.00 95.38 300 LYS A C 1
ATOM 2326 O O . LYS A 1 300 ? -19.527 -12.301 1.260 1.00 95.38 300 LYS A O 1
ATOM 2331 N N . ALA A 1 301 ? -19.208 -10.640 -0.206 1.00 96.69 301 ALA A N 1
ATOM 2332 C CA . ALA A 1 301 ? -19.474 -9.569 0.759 1.00 96.69 301 ALA A CA 1
ATOM 2333 C C . ALA A 1 301 ? -20.863 -9.679 1.416 1.00 96.69 301 ALA A C 1
ATOM 2335 O O . ALA A 1 301 ? -21.005 -9.350 2.589 1.00 96.69 301 ALA A O 1
ATOM 2336 N N . GLN A 1 302 ? -21.868 -10.173 0.680 1.00 97.75 302 GLN A N 1
ATOM 2337 C CA . GLN A 1 302 ? -23.212 -10.418 1.212 1.00 97.75 302 GLN A CA 1
ATOM 2338 C C . GLN A 1 302 ? -23.190 -11.400 2.390 1.00 97.75 302 GLN A C 1
ATOM 2340 O O . GLN A 1 302 ? -23.805 -11.130 3.412 1.00 97.75 302 GLN A O 1
ATOM 2345 N N . GLU A 1 303 ? -22.459 -12.506 2.263 1.00 98.06 303 GLU A N 1
ATOM 2346 C CA . GLU A 1 303 ? -22.382 -13.536 3.303 1.00 98.06 303 GLU A CA 1
ATOM 2347 C C . GLU A 1 303 ? -21.741 -12.979 4.581 1.00 98.06 303 GLU A C 1
ATOM 2349 O O . GLU A 1 303 ? -22.259 -13.165 5.681 1.00 98.06 303 GLU A O 1
ATOM 2354 N N . LEU A 1 304 ? -20.671 -12.188 4.434 1.00 98.50 304 LEU A N 1
ATOM 2355 C CA . LEU A 1 304 ? -20.038 -11.509 5.565 1.00 98.50 304 LEU A CA 1
ATOM 2356 C C . LEU A 1 304 ? -20.982 -10.487 6.216 1.00 98.50 304 LEU A C 1
ATOM 2358 O O . LEU A 1 304 ? -21.039 -10.391 7.441 1.00 98.50 304 LEU A O 1
ATOM 2362 N N . ALA A 1 305 ? -21.738 -9.738 5.408 1.00 98.44 305 ALA A N 1
ATOM 2363 C CA . ALA A 1 305 ? -22.727 -8.782 5.897 1.00 98.44 305 ALA A CA 1
ATOM 2364 C C . ALA A 1 305 ? -23.831 -9.473 6.709 1.00 98.44 305 ALA A C 1
ATOM 2366 O O . ALA A 1 305 ? -24.174 -9.005 7.792 1.00 98.44 305 ALA A O 1
ATOM 2367 N N . GLU A 1 306 ? -24.358 -10.594 6.213 1.00 98.62 306 GLU A N 1
ATOM 2368 C CA . GLU A 1 306 ? -25.388 -11.385 6.891 1.00 98.62 306 GLU A CA 1
ATOM 2369 C C . GLU A 1 306 ? -24.899 -11.895 8.251 1.00 98.62 306 GLU A C 1
ATOM 2371 O O . GLU A 1 306 ? -25.633 -11.795 9.234 1.00 98.62 306 GLU A O 1
ATOM 2376 N N . TRP A 1 307 ? -23.646 -12.352 8.352 1.00 98.69 307 TRP A N 1
ATOM 2377 C CA . TRP A 1 307 ? -23.067 -12.749 9.638 1.00 98.69 307 TRP A CA 1
ATOM 2378 C C . TRP A 1 307 ? -22.896 -11.567 10.596 1.00 98.69 307 TRP A C 1
ATOM 2380 O O . TRP A 1 307 ? -23.281 -11.666 11.758 1.00 98.69 307 TRP A O 1
ATOM 2390 N N . ILE A 1 308 ? -22.368 -10.430 10.127 1.00 98.56 308 ILE A N 1
ATOM 2391 C CA . ILE A 1 308 ? -22.233 -9.213 10.950 1.00 98.56 308 ILE A CA 1
ATOM 2392 C C . ILE A 1 308 ? -23.597 -8.762 11.490 1.00 98.56 308 ILE A C 1
ATOM 2394 O O . ILE A 1 308 ? -23.702 -8.425 12.670 1.00 98.56 308 ILE A O 1
ATOM 2398 N N . LEU A 1 309 ? -24.632 -8.772 10.644 1.00 98.50 309 LEU A N 1
ATOM 2399 C CA . LEU A 1 309 ? -25.994 -8.390 11.018 1.00 98.50 309 LEU A CA 1
ATOM 2400 C C . LEU A 1 309 ? -26.615 -9.370 12.017 1.00 98.50 309 LEU A C 1
ATOM 2402 O O . LEU A 1 309 ? -27.254 -8.924 12.967 1.00 98.50 309 LEU A O 1
ATOM 2406 N N . ALA A 1 310 ? -26.418 -10.677 11.823 1.00 98.44 310 ALA A N 1
ATOM 2407 C CA . ALA A 1 310 ? -26.950 -11.707 12.712 1.00 98.44 310 ALA A CA 1
ATOM 2408 C C . ALA A 1 310 ? -26.397 -11.587 14.142 1.00 98.44 310 ALA A C 1
ATOM 2410 O O . ALA A 1 310 ? -27.159 -11.698 15.100 1.00 98.44 310 ALA A O 1
ATOM 2411 N N . ASP A 1 311 ? -25.100 -11.299 14.278 1.00 98.12 311 ASP A N 1
ATOM 2412 C CA . ASP A 1 311 ? -24.441 -11.156 15.582 1.00 98.12 311 ASP A CA 1
ATOM 2413 C C . ASP A 1 311 ? -24.514 -9.712 16.134 1.00 98.12 311 ASP A C 1
ATOM 2415 O O . ASP A 1 311 ? -24.098 -9.459 17.265 1.00 98.12 311 ASP A O 1
ATOM 2419 N N . GLY A 1 312 ? -25.034 -8.748 15.360 1.00 97.19 312 GLY A N 1
ATOM 2420 C CA . GLY A 1 312 ? -25.160 -7.345 15.773 1.00 97.19 312 GLY A CA 1
ATOM 2421 C C . GLY A 1 312 ? -23.821 -6.673 16.102 1.00 97.19 312 GLY A C 1
ATOM 2422 O O . GLY A 1 312 ? -23.760 -5.822 16.994 1.00 97.19 312 GLY A O 1
ATOM 2423 N N . LEU A 1 313 ? -22.735 -7.072 15.426 1.00 96.81 313 LEU A N 1
ATOM 2424 C CA . LEU A 1 313 ? -21.391 -6.596 15.760 1.00 96.81 313 LEU A CA 1
ATOM 2425 C C . LEU A 1 313 ? -21.211 -5.096 15.471 1.00 96.81 313 LEU A C 1
ATOM 2427 O O . LEU A 1 313 ? -21.567 -4.633 14.386 1.00 96.81 313 LEU A O 1
ATOM 2431 N N . PRO A 1 314 ? -20.541 -4.341 16.366 1.00 96.31 314 PRO A N 1
ATOM 2432 C CA . PRO A 1 314 ? -20.204 -2.934 16.155 1.00 96.31 314 PRO A CA 1
ATOM 2433 C C . PRO A 1 314 ? -18.975 -2.781 15.239 1.00 96.31 314 PRO A C 1
ATOM 2435 O O . PRO A 1 314 ? -17.966 -2.182 15.614 1.00 96.31 314 PRO A O 1
ATOM 2438 N N . VAL A 1 315 ? -19.042 -3.353 14.037 1.00 98.38 315 VAL A N 1
ATOM 2439 C CA . VAL A 1 315 ? -17.963 -3.351 13.040 1.00 98.38 315 VAL A CA 1
ATOM 2440 C C . VAL A 1 315 ? -18.462 -2.799 11.710 1.00 98.38 315 VAL A C 1
ATOM 2442 O O . VAL A 1 315 ? -19.661 -2.729 11.443 1.00 98.38 315 VAL A O 1
ATOM 2445 N N . ARG A 1 316 ? -17.527 -2.401 10.853 1.00 98.38 316 ARG A N 1
ATOM 2446 C CA . ARG A 1 316 ? -17.800 -1.945 9.492 1.00 98.38 316 ARG A CA 1
ATOM 2447 C C . ARG A 1 316 ? -17.500 -3.073 8.518 1.00 98.38 316 ARG A C 1
ATOM 2449 O O . ARG A 1 316 ? -16.411 -3.635 8.558 1.00 98.38 316 ARG A O 1
ATOM 2456 N N . LEU A 1 317 ? -18.419 -3.341 7.595 1.00 98.31 317 LEU A N 1
ATOM 2457 C CA . LEU A 1 317 ? -18.101 -4.124 6.404 1.00 98.31 317 LEU A CA 1
ATOM 2458 C C . LEU A 1 317 ? -17.201 -3.285 5.482 1.00 98.31 317 LEU A C 1
ATOM 2460 O O . LEU A 1 317 ? -17.620 -2.234 4.991 1.00 98.31 317 LEU A O 1
ATOM 2464 N N . GLY A 1 318 ? -15.966 -3.729 5.272 1.00 96.25 318 GLY A N 1
ATOM 2465 C CA . GLY A 1 318 ? -15.027 -3.144 4.320 1.00 96.25 318 GLY A CA 1
ATOM 2466 C C . GLY A 1 318 ? -15.072 -3.900 3.000 1.00 96.25 318 GLY A C 1
ATOM 2467 O O . GLY A 1 318 ? -14.883 -5.107 2.970 1.00 96.25 318 GLY A O 1
ATOM 2468 N N . VAL A 1 319 ? -15.317 -3.208 1.892 1.00 93.75 319 VAL A N 1
ATOM 2469 C CA . VAL A 1 319 ? -15.112 -3.775 0.552 1.00 93.75 319 VAL A CA 1
ATOM 2470 C C . VAL A 1 319 ? -13.889 -3.117 -0.064 1.00 93.75 319 VAL A C 1
ATOM 2472 O O . VAL A 1 319 ? -13.700 -1.915 0.104 1.00 93.75 319 VAL A O 1
ATOM 2475 N N . GLN A 1 320 ? -13.068 -3.892 -0.772 1.00 90.88 320 GLN A N 1
ATOM 2476 C CA . GLN A 1 320 ? -11.872 -3.389 -1.452 1.00 90.88 320 GLN A CA 1
ATOM 2477 C C . GLN A 1 320 ? -12.295 -2.600 -2.701 1.00 90.88 320 GLN A C 1
ATOM 2479 O O . GLN A 1 320 ? -12.318 -3.134 -3.809 1.00 90.88 320 GLN A O 1
ATOM 2484 N N . LEU A 1 321 ? -12.701 -1.339 -2.512 1.00 89.94 321 LEU A N 1
ATOM 2485 C CA . LEU A 1 321 ? -13.354 -0.493 -3.518 1.00 89.94 321 LEU A CA 1
ATOM 2486 C C . LEU A 1 321 ? -12.541 -0.394 -4.816 1.00 89.94 321 LEU A C 1
ATOM 2488 O O . LEU A 1 321 ? -13.107 -0.459 -5.905 1.00 89.94 321 LEU A O 1
ATOM 2492 N N . HIS A 1 322 ? -11.215 -0.311 -4.704 1.00 83.31 322 HIS A N 1
ATOM 2493 C CA . HIS A 1 322 ? -10.306 -0.227 -5.848 1.00 83.31 322 HIS A CA 1
ATOM 2494 C C . HIS A 1 322 ? -10.449 -1.424 -6.812 1.00 83.31 322 HIS A C 1
ATOM 2496 O O . HIS A 1 322 ? -10.351 -1.240 -8.022 1.00 83.31 322 HIS A O 1
ATOM 2502 N N . LYS A 1 323 ? -10.801 -2.623 -6.318 1.00 82.44 323 LYS A N 1
ATOM 2503 C CA . LYS A 1 323 ? -11.012 -3.830 -7.147 1.00 82.44 323 LYS A CA 1
ATOM 2504 C C . LYS A 1 323 ? -12.308 -3.809 -7.964 1.00 82.44 323 LYS A C 1
ATOM 2506 O O . LYS A 1 323 ? -12.493 -4.651 -8.837 1.00 82.44 323 LYS A O 1
ATOM 2511 N N . PHE A 1 324 ? -13.217 -2.880 -7.669 1.00 82.50 324 PHE A N 1
ATOM 2512 C CA . PHE A 1 324 ? -14.427 -2.643 -8.463 1.00 82.50 324 PHE A CA 1
ATOM 2513 C C . PHE A 1 324 ? -14.233 -1.526 -9.493 1.00 82.50 324 PHE A C 1
ATOM 2515 O O . PHE A 1 324 ? -14.937 -1.502 -10.499 1.00 82.50 324 PHE A O 1
ATOM 2522 N N . ILE A 1 325 ? -13.310 -0.596 -9.229 1.00 71.44 325 ILE A N 1
ATOM 2523 C CA . ILE A 1 325 ? -13.014 0.537 -10.114 1.00 71.44 325 ILE A CA 1
ATOM 2524 C C . ILE A 1 325 ? -12.051 0.101 -11.220 1.00 71.44 325 ILE A C 1
ATOM 2526 O O . ILE A 1 325 ? -12.283 0.386 -12.395 1.00 71.44 325 ILE A O 1
ATOM 2530 N N . TRP A 1 326 ? -10.992 -0.618 -10.852 1.00 73.62 326 TRP A N 1
ATOM 2531 C CA . TRP A 1 326 ? -9.992 -1.132 -11.777 1.00 73.62 326 TRP A CA 1
ATOM 2532 C C . TRP A 1 326 ? -9.977 -2.653 -11.760 1.00 73.62 326 TRP A C 1
ATOM 2534 O O . TRP A 1 326 ? -10.349 -3.292 -10.776 1.00 73.62 326 TRP A O 1
ATOM 2544 N N . HIS A 1 327 ? -9.528 -3.249 -12.866 1.00 67.06 327 HIS A N 1
ATOM 2545 C CA . HIS A 1 327 ? -9.378 -4.697 -12.941 1.00 67.06 327 HIS A CA 1
ATOM 2546 C C . HIS A 1 327 ? -8.461 -5.186 -11.796 1.00 67.06 327 HIS A C 1
ATOM 2548 O O . HIS A 1 327 ? -7.396 -4.602 -11.608 1.00 67.06 327 HIS A O 1
ATOM 2554 N N . PRO A 1 328 ? -8.787 -6.258 -11.044 1.00 60.03 328 PRO A N 1
ATOM 2555 C CA . PRO A 1 328 ? -8.049 -6.578 -9.813 1.00 60.03 328 PRO A CA 1
ATOM 2556 C C . PRO A 1 328 ? -6.600 -7.046 -10.032 1.00 60.03 328 PRO A C 1
ATOM 2558 O O . PRO A 1 328 ? -5.823 -7.135 -9.089 1.00 60.03 328 PRO A O 1
ATOM 2561 N N . ALA A 1 329 ? -6.227 -7.364 -11.277 1.00 58.44 329 ALA A N 1
ATOM 2562 C CA . ALA A 1 329 ? -4.839 -7.645 -11.658 1.00 58.44 329 ALA A CA 1
ATOM 2563 C C . ALA A 1 329 ? -4.019 -6.379 -11.983 1.00 58.44 329 ALA A C 1
ATOM 2565 O O . ALA A 1 329 ? -2.808 -6.477 -12.196 1.00 58.44 329 ALA A O 1
ATOM 2566 N N . THR A 1 330 ? -4.666 -5.216 -12.074 1.00 55.28 330 THR A N 1
ATOM 2567 C CA . THR A 1 330 ? -4.005 -3.947 -12.365 1.00 55.28 330 THR A CA 1
ATOM 2568 C C . THR A 1 3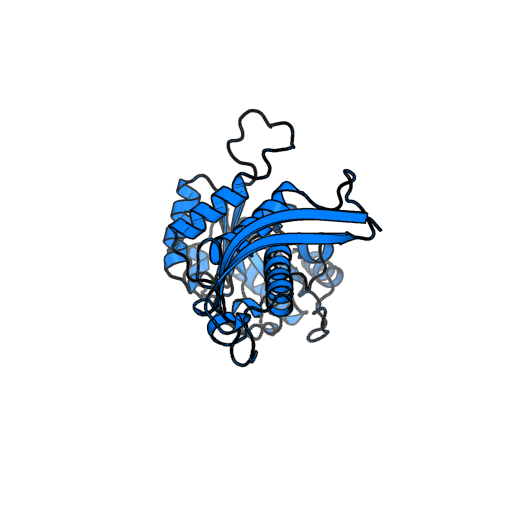30 ? -3.186 -3.517 -11.153 1.00 55.28 330 THR A C 1
ATOM 2570 O O . THR A 1 330 ? -3.659 -3.543 -10.020 1.00 55.28 330 THR A O 1
ATOM 2573 N N . ARG A 1 331 ? -1.928 -3.148 -11.392 1.00 59.81 331 ARG A N 1
ATOM 2574 C CA . ARG A 1 331 ? -1.001 -2.667 -10.362 1.00 59.81 331 ARG A CA 1
ATOM 2575 C C . ARG A 1 331 ? -0.873 -1.155 -10.460 1.00 59.81 331 ARG A C 1
ATOM 2577 O O . ARG A 1 331 ? -0.952 -0.617 -11.558 1.00 59.81 331 ARG A O 1
ATOM 2584 N N . GLY A 1 332 ? -0.603 -0.505 -9.328 1.00 54.06 332 GLY A N 1
ATOM 2585 C CA . GLY A 1 332 ? -0.382 0.943 -9.295 1.00 54.06 332 GLY A CA 1
ATOM 2586 C C . GLY A 1 332 ? -1.630 1.752 -9.650 1.00 54.06 332 GLY A C 1
ATOM 2587 O O . GLY A 1 332 ? -1.489 2.832 -10.214 1.00 54.06 332 GLY A O 1
ATOM 2588 N N . VAL A 1 333 ? -2.818 1.223 -9.336 1.00 47.75 333 VAL A N 1
ATOM 2589 C CA . VAL A 1 333 ? -4.128 1.865 -9.521 1.00 47.75 333 VAL A CA 1
ATOM 2590 C C . VAL A 1 333 ? -4.967 1.845 -8.267 1.00 47.75 333 VAL A C 1
ATOM 2592 O O . VAL A 1 333 ? -4.679 1.016 -7.372 1.00 47.75 333 VAL A O 1
#

Secondary structure (DSSP, 8-state):
-EEEEEEEEEEEEE--TT--SGGGS-EEEEEEEEEEEEES---TTS-SS-HHHHHHHHHHHHHTTTTSBGGGSTTTTTS---HHHHHHHHHHHHHHHHH---TT-EEE--SSTTTTSEEEEEEE---S---TT-TTGGGGS------HHHHHHHHHHHHHTTTTTS---TT-S-S--EEEEEESSGGGSTTHHHHHHHHHHTT-EEEEEE-SSS--TTS-TTPEEEEE---GGGS-TT-S-GGGGGG--TT-EEEEEE-SHHHHHHHHHHHHHTTHHHHSSEEEEEEPPPPTTSSS----HHHHHHHHHHHT-S-EE---THHHHS-TT-S--

Foldseek 3Di:
DDKDKDKDKAKEWEAFPPPPDPRNDIDMDIDMDMDMDDDDDADPVRHPDDPVVLVVQLVVLRVQGHPYYQCVDPPNVPHPPDPVVVNVSSVVSSVVVVLPPPLFAFDQQQWDPSGRATETEDAAAAAPDDFLQPLQVVSNDDDDDDDLVRVVVVVQVNFAVVPPPDDDPPPDPTNHQHYEYHYNASVVDVCVQVSQVVSVVVVHQYEYEHCQLDAPQSHDPSYAYEHEPEFDNRVDHPSHDPVNLVSAAARYEYEYEDQDDRRLVVLQVVCVVSVVLHGYVAYEYEWRDADPVRSDGIDDLVVSVVVCVVVVDRHHYRYSRRVVVDPSNDGSD